Protein 1PVV (pdb70)

Organism: Pyrococcus furiosus (strain ATCC 43587 / DSM 3638 / JCM 8422 / Vc1) (NCBI:txid186497)

Radius of gyration: 19.1 Å; Cα contacts (8 Å, |Δi|>4): 674; chains: 1; bounding box: 48×44×54 Å

CATH classification: 3.40.50.1370 (+1 more: 3.40.50.1370)

B-factor: mean 36.36, std 23.67, range [3.67, 157.91]

Solvent-accessible surface area: 13131 Å² total; per-residue (Å²): 124,56,85,2,35,52,66,49,0,33,19,3,34,94,2,78,38,84,20,1,63,2,0,0,78,27,0,70,100,6,29,92,59,67,128,122,59,98,109,14,146,104,1,109,67,44,34,0,0,0,3,1,58,50,132,40,87,60,4,64,75,11,0,64,50,0,0,60,56,0,9,16,109,8,56,91,29,35,8,96,120,41,113,40,116,176,58,72,77,38,16,62,8,0,120,57,19,17,208,162,12,50,0,0,0,0,28,3,121,62,16,122,32,0,84,24,5,15,148,70,11,122,23,12,0,0,0,0,32,0,95,26,2,7,1,1,2,2,1,0,1,1,0,0,0,38,58,87,56,57,64,1,118,44,8,57,0,0,0,0,0,16,10,28,25,7,0,8,5,0,0,3,1,0,0,28,11,1,0,44,0,5,0,0,0,4,120,69,64,55,5,68,137,106,0,16,97,41,0,94,84,6,8,88,148,25,54,13,46,25,88,53,29,52,58,10,74,97,1,0,109,68,0,15,0,0,0,0,8,39,10,2,51,122,39,102,50,64,156,79,95,70,13,72,125,63,0,87,76,11,11,0,21,96,90,10,27,140,71,8,87,126,93,11,5,0,0,1,7,17,79,26,92,111,43,46,0,0,15,73,89,3,3,88,25,137,46,20,18,0,156,61,0,24,64,0,2,28,2,0,0,0,0,1,0,14,36,4,8,22,41,124,241

Secondary structure (DSSP, 8-state):
----TT--BS-GGGS-HHHHHHHHHHHHHHHHHHHHT----TTTT-EEEEEESS--SHHHHHHHHHHHHTTSEEEEEEGGGSTTTTT--HHHHHHHHTTT-SEEEEE-SSHHHHHHHHHH-SS-EEEEE-SS--HHHHHHHHHHHHHHHS--TT-EEEEES---HHHHHHHHHHHHTT-EEEEE--TT-PPPHHHHHHHHHHHHHHT-EEEEES-HHHHTTT-SEEEE-----SSTTSSSSHHHHHHGGG-B-HHHHHTS-TTPEEEE-S---BTTTB-HHHHTSTTB-HHHHHHHHHHHHHHHHHHHHHS--

Structure (mmCIF, N/CA/C/O backbone):
data_1PVV
#
_entry.id   1PVV
#
_cell.length_a   184.777
_cell.length_b   184.777
_cell.length_c   184.777
_cell.angle_alpha   90.00
_cell.angle_beta   90.00
_cell.angle_gamma   90.00
#
_symmetry.space_group_name_H-M   'F 2 3'
#
loop_
_entity.id
_entity.type
_entity.pdbx_description
1 polymer 'Ornithine carbamoyltransferase'
2 non-polymer 'SULFATE ION'
3 water water
#
loop_
_atom_site.group_PDB
_atom_site.id
_atom_site.type_symbol
_atom_site.label_atom_id
_atom_site.label_alt_id
_atom_site.label_comp_id
_atom_site.label_asym_id
_atom_site.label_entity_id
_atom_site.label_seq_id
_atom_site.pdbx_PDB_ins_code
_atom_site.Cartn_x
_atom_site.Cartn_y
_atom_site.Cartn_z
_atom_site.occupancy
_atom_site.B_iso_or_equiv
_atom_site.auth_seq_id
_atom_site.auth_comp_id
_atom_site.auth_asym_id
_atom_site.auth_atom_id
_atom_site.pdbx_PDB_model_num
ATOM 1 N N . VAL A 1 2 ? -15.933 27.151 11.461 1.00 20.52 1 VAL A N 1
ATOM 2 C CA . VAL A 1 2 ? -14.489 27.021 11.321 1.00 24.01 1 VAL A CA 1
ATOM 3 C C . VAL A 1 2 ? -14.078 27.754 10.049 1.00 18.48 1 VAL A C 1
ATOM 4 O O . VAL A 1 2 ? -14.819 27.837 9.073 1.00 19.51 1 VAL A O 1
ATOM 8 N N . VAL A 1 3 ? -12.874 28.312 10.093 1.00 18.19 2 VAL A N 1
ATOM 9 C CA . VAL A 1 3 ? -12.391 29.088 8.962 1.00 24.80 2 VAL A CA 1
ATOM 10 C C . VAL A 1 3 ? -10.938 28.736 8.712 1.00 22.94 2 VAL A C 1
ATOM 11 O O . VAL A 1 3 ? -10.326 28.157 9.601 1.00 21.87 2 VAL A O 1
ATOM 15 N N . SER A 1 4 ? -10.423 29.094 7.545 1.00 27.88 3 SER A N 1
ATOM 16 C CA . SER A 1 4 ? -9.017 28.798 7.259 1.00 27.61 3 SER A CA 1
ATOM 17 C C . SER A 1 4 ? -8.045 29.665 8.049 1.00 29.69 3 SER A C 1
ATOM 18 O O . SER A 1 4 ? -8.287 30.849 8.290 1.00 23.13 3 SER A O 1
ATOM 21 N N . LEU A 1 5 ? -6.924 29.058 8.444 1.00 17.67 4 LEU A N 1
ATOM 22 C CA . LEU A 1 5 ? -5.841 29.762 9.098 1.00 13.26 4 LEU A CA 1
ATOM 23 C C . LEU A 1 5 ? -4.576 29.555 8.280 1.00 18.74 4 LEU A C 1
ATOM 24 O O . LEU A 1 5 ? -3.481 29.850 8.732 1.00 19.26 4 LEU A O 1
ATOM 29 N N . ALA A 1 6 ? -4.771 29.038 7.067 1.00 20.19 5 ALA A N 1
ATOM 30 C CA . ALA A 1 6 ? -3.624 28.720 6.211 1.00 21.05 5 ALA A CA 1
ATOM 31 C C . ALA A 1 6 ? -2.679 29.902 6.067 1.00 27.51 5 ALA A C 1
ATOM 32 O O . ALA A 1 6 ? -3.078 31.027 5.754 1.00 22.29 5 ALA A O 1
ATOM 34 N N . GLY A 1 7 ? -1.389 29.700 6.339 1.00 19.56 6 GLY A N 1
ATOM 35 C CA . GLY A 1 7 ? -0.420 30.759 6.157 1.00 17.99 6 GLY A CA 1
ATOM 36 C C . GLY A 1 7 ? -0.337 31.774 7.284 1.00 26.51 6 GLY A C 1
ATOM 37 O O . GLY A 1 7 ? 0.555 32.638 7.202 1.00 21.88 6 GLY A O 1
ATOM 38 N N . ARG A 1 8 ? -1.179 31.695 8.310 1.00 19.10 7 ARG A N 1
ATOM 39 C CA . ARG A 1 8 ? -1.194 32.695 9.374 1.00 20.46 7 ARG A CA 1
ATOM 40 C C . ARG A 1 8 ? -0.055 32.582 10.380 1.00 21.65 7 ARG A C 1
ATOM 41 O O . ARG A 1 8 ? 0.421 31.524 10.782 1.00 19.58 7 ARG A O 1
ATOM 49 N N . ASP A 1 9 ? 0.397 33.760 10.834 1.00 24.11 8 ASP A N 1
ATOM 50 C CA . ASP A 1 9 ? 1.241 33.929 11.997 1.00 22.12 8 ASP A CA 1
ATOM 51 C C . ASP A 1 9 ? 0.394 33.840 13.263 1.00 15.90 8 ASP A C 1
ATOM 52 O O . ASP A 1 9 ? -0.792 34.166 13.232 1.00 24.99 8 ASP A O 1
ATOM 57 N N . LEU A 1 10 ? 1.020 33.420 14.362 1.00 16.00 9 LEU A N 1
ATOM 58 C CA . LEU A 1 10 ? 0.347 33.381 15.657 1.00 21.58 9 LEU A CA 1
ATOM 59 C C . LEU A 1 10 ? 1.278 34.057 16.674 1.00 25.13 9 LEU A C 1
ATOM 60 O O . LEU A 1 10 ? 2.103 33.374 17.281 1.00 22.41 9 LEU A O 1
ATOM 65 N N . LEU A 1 11 ? 1.112 35.364 16.795 1.00 26.82 10 LEU A N 1
ATOM 66 C CA . LEU A 1 11 ? 1.950 36.236 17.619 1.00 20.77 10 LEU A CA 1
ATOM 67 C C . LEU A 1 11 ? 1.238 36.619 18.907 1.00 20.51 10 LEU A C 1
ATOM 68 O O . LEU A 1 11 ? 1.776 36.592 20.013 1.00 24.04 10 LEU A O 1
ATOM 73 N N . CYS A 1 12 ? -0.032 36.959 18.684 1.00 22.44 11 CYS A N 1
ATOM 74 C CA . CYS A 1 12 ? -0.941 37.465 19.694 1.00 26.78 11 CYS A CA 1
ATOM 75 C C . CYS A 1 12 ? -2.368 37.150 19.257 1.00 25.09 11 CYS A C 1
ATOM 76 O O . CYS A 1 12 ? -2.659 37.287 18.071 1.00 30.52 11 CYS A O 1
ATOM 79 N N . LEU A 1 13 ? -3.216 36.741 20.178 1.00 20.50 12 LEU A N 1
ATOM 80 C CA . LEU A 1 13 ? -4.581 36.306 19.869 1.00 24.31 12 LEU A CA 1
ATOM 81 C C . LEU A 1 13 ? -5.506 37.485 19.611 1.00 35.18 12 LEU A C 1
ATOM 82 O O . LEU A 1 13 ? -6.674 37.385 19.195 1.00 31.52 12 LEU A O 1
ATOM 87 N N . GLN A 1 14 ? -5.020 38.716 19.844 1.00 28.36 13 GLN A N 1
ATOM 88 C CA . GLN A 1 14 ? -5.935 39.850 19.628 1.00 19.70 13 GLN A CA 1
ATOM 89 C C . GLN A 1 14 ? -6.293 39.979 18.163 1.00 25.84 13 GLN A C 1
ATOM 90 O O . GLN A 1 14 ? -7.345 40.499 17.789 1.00 24.99 13 GLN A O 1
ATOM 96 N N . ASP A 1 15 ? -5.421 39.497 17.268 1.00 26.36 14 ASP A N 1
ATOM 97 C CA . ASP A 1 15 ? -5.803 39.577 15.860 1.00 33.99 14 ASP A CA 1
ATOM 98 C C . ASP A 1 15 ? -6.498 38.302 15.370 1.00 31.89 14 ASP A C 1
ATOM 99 O O . ASP A 1 15 ? -6.527 38.086 14.155 1.00 26.65 14 ASP A O 1
ATOM 104 N N . TYR A 1 16 ? -7.053 37.509 16.269 1.00 23.16 15 TYR A N 1
ATOM 105 C CA . TYR A 1 16 ? -7.831 36.322 15.932 1.00 24.97 15 TYR A CA 1
ATOM 106 C C . TYR A 1 16 ? -9.300 36.538 16.259 1.00 26.82 15 TYR A C 1
ATOM 107 O O . TYR A 1 16 ? -9.610 37.142 17.300 1.00 25.02 15 TYR A O 1
ATOM 116 N N . THR A 1 17 ? -10.194 36.056 15.406 1.00 24.16 16 THR A N 1
ATOM 117 C CA . THR A 1 17 ? -11.612 36.101 15.740 1.00 27.86 16 THR A CA 1
ATOM 118 C C . THR A 1 17 ? -11.969 34.967 16.703 1.00 24.79 16 THR A C 1
ATOM 119 O O . THR A 1 17 ? -11.210 34.004 16.849 1.00 27.80 16 THR A O 1
ATOM 123 N N . ALA A 1 18 ? -13.122 35.050 17.361 1.00 16.74 17 ALA A N 1
ATOM 124 C CA . ALA A 1 18 ? -13.572 33.971 18.228 1.00 18.35 17 ALA A CA 1
ATOM 125 C C . ALA A 1 18 ? -13.710 32.693 17.385 1.00 25.26 17 ALA A C 1
ATOM 126 O O . ALA A 1 18 ? -13.425 31.597 17.851 1.00 22.33 17 ALA A O 1
ATOM 128 N N . GLU A 1 19 ? -14.173 32.835 16.151 1.00 25.77 18 GLU A N 1
ATOM 129 C CA . GLU A 1 19 ? -14.375 31.626 15.343 1.00 22.34 18 GLU A CA 1
ATOM 130 C C . GLU A 1 19 ? -13.026 31.014 14.966 1.00 24.55 18 GLU A C 1
ATOM 131 O O . GLU A 1 19 ? -12.936 29.781 14.885 1.00 21.45 18 GLU A O 1
ATOM 137 N N . GLU A 1 20 ? -12.015 31.850 14.740 1.00 21.34 19 GLU A N 1
ATOM 138 C CA . GLU A 1 20 ? -10.675 31.326 14.416 1.00 27.58 19 GLU A CA 1
ATOM 139 C C . GLU A 1 20 ? -10.091 30.568 15.600 1.00 30.59 19 GLU A C 1
ATOM 140 O O . GLU A 1 20 ? -9.413 29.534 15.512 1.00 19.83 19 GLU A O 1
ATOM 146 N N . ILE A 1 21 ? -10.351 31.060 16.816 1.00 19.04 20 ILE A N 1
ATOM 147 C CA . ILE A 1 21 ? -9.907 30.339 18.015 1.00 17.23 20 ILE A CA 1
ATOM 148 C C . ILE A 1 21 ? -10.696 29.051 18.161 1.00 19.56 20 ILE A C 1
ATOM 149 O O . ILE A 1 21 ? -10.115 28.011 18.493 1.00 18.75 20 ILE A O 1
ATOM 154 N N . TRP A 1 22 ? -12.011 29.069 17.917 1.00 17.18 21 TRP A N 1
ATOM 155 C CA . TRP A 1 22 ? -12.767 27.823 18.058 1.00 23.06 21 TRP A CA 1
ATOM 156 C C . TRP A 1 22 ? -12.290 26.796 17.027 1.00 22.14 21 TRP A C 1
ATOM 157 O O . TRP A 1 22 ? -12.319 25.580 17.223 1.00 20.07 21 TRP A O 1
ATOM 168 N N . THR A 1 23 ? -11.820 27.300 15.895 1.00 19.53 22 THR A N 1
ATOM 169 C CA . THR A 1 23 ? -11.316 26.386 14.847 1.00 19.99 22 THR A CA 1
ATOM 170 C C . THR A 1 23 ? -10.144 25.601 15.391 1.00 21.15 22 THR A C 1
ATOM 171 O O . THR A 1 23 ? -9.986 24.391 15.213 1.00 18.33 22 THR A O 1
ATOM 175 N N . ILE A 1 24 ? -9.267 26.323 16.098 1.00 16.45 23 ILE A N 1
ATOM 176 C CA . ILE A 1 24 ? -8.120 25.648 16.702 1.00 18.62 23 ILE A CA 1
ATOM 177 C C . ILE A 1 24 ? -8.615 24.680 17.756 1.00 18.20 23 ILE A C 1
ATOM 178 O O . ILE A 1 24 ? -8.177 23.523 17.807 1.00 18.27 23 ILE A O 1
ATOM 183 N N . LEU A 1 25 ? -9.539 25.100 18.623 1.00 15.12 24 LEU A N 1
ATOM 184 C CA . LEU A 1 25 ? -9.953 24.200 19.709 1.00 13.95 24 LEU A CA 1
ATOM 185 C C . LEU A 1 25 ? -10.694 22.973 19.187 1.00 14.03 24 LEU A C 1
ATOM 186 O O . LEU A 1 25 ? -10.510 21.850 19.682 1.00 18.74 24 LEU A O 1
ATOM 191 N N . GLU A 1 26 ? -11.564 23.175 18.186 1.00 13.66 25 GLU A N 1
ATOM 192 C CA . GLU A 1 26 ? -12.268 21.995 17.651 1.00 14.90 25 GLU A CA 1
ATOM 193 C C . GLU A 1 26 ? -11.304 21.009 17.007 1.00 17.36 25 GLU A C 1
ATOM 194 O O . GLU A 1 26 ? -11.405 19.794 17.157 1.00 15.67 25 GLU A O 1
ATOM 200 N N . THR A 1 27 ? -10.363 21.554 16.241 1.00 16.77 26 THR A N 1
ATOM 201 C CA . THR A 1 27 ? -9.360 20.686 15.597 1.00 17.12 26 THR A CA 1
ATOM 202 C C . THR A 1 27 ? -8.510 19.993 16.642 1.00 15.85 26 THR A C 1
ATOM 203 O O . THR A 1 27 ? -8.127 18.824 16.557 1.00 15.85 26 THR A O 1
ATOM 207 N N . ALA A 1 28 ? -8.173 20.736 17.710 1.00 15.83 27 ALA A N 1
ATOM 208 C CA . ALA A 1 28 ? -7.373 20.160 18.789 1.00 12.78 27 ALA A CA 1
ATOM 209 C C . ALA A 1 28 ? -8.097 19.023 19.496 1.00 16.88 27 ALA A C 1
ATOM 210 O O . ALA A 1 28 ? -7.543 17.974 19.847 1.00 14.75 27 ALA A O 1
ATOM 212 N N . LYS A 1 29 ? -9.391 19.161 19.750 1.00 17.72 28 LYS A N 1
ATOM 213 C CA . LYS A 1 29 ? -10.134 18.054 20.352 1.00 18.51 28 LYS A CA 1
ATOM 214 C C . LYS A 1 29 ? -10.181 16.824 19.456 1.00 15.75 28 LYS A C 1
ATOM 215 O O . LYS A 1 29 ? -10.106 15.683 19.920 1.00 19.19 28 LYS A O 1
ATOM 221 N N . MET A 1 30 ? -10.330 17.039 18.153 1.00 14.40 29 MET A N 1
ATOM 222 C CA . MET A 1 30 ? -10.350 15.901 17.222 1.00 13.43 29 MET A CA 1
ATOM 223 C C . MET A 1 30 ? -8.991 15.215 17.249 1.00 11.20 29 MET A C 1
ATOM 224 O O . MET A 1 30 ? -8.912 13.984 17.335 1.00 15.64 29 MET A O 1
ATOM 229 N N . PHE A 1 31 ? -7.904 15.984 17.157 1.00 10.89 30 PHE A N 1
ATOM 230 C CA . PHE A 1 31 ? -6.564 15.372 17.265 1.00 14.29 30 PHE A CA 1
ATOM 231 C C . PHE A 1 31 ? -6.357 14.633 18.576 1.00 17.77 30 PHE A C 1
ATOM 232 O O . PHE A 1 31 ? -5.767 13.553 18.694 1.00 16.05 30 PHE A O 1
ATOM 240 N N . LYS A 1 32 ? -6.838 15.211 19.680 1.00 12.96 31 LYS A N 1
ATOM 241 C CA . LYS A 1 32 ? -6.654 14.538 20.975 1.00 10.81 31 LYS A CA 1
ATOM 242 C C . LYS A 1 32 ? -7.386 13.217 21.068 1.00 14.95 31 LYS A C 1
ATOM 243 O O . LYS A 1 32 ? -6.842 12.226 21.580 1.00 16.38 31 LYS A O 1
ATOM 249 N N . ILE A 1 33 ? -8.640 13.187 20.576 1.00 16.44 32 ILE A N 1
ATOM 250 C CA . ILE A 1 33 ? -9.352 11.899 20.558 1.00 14.65 32 ILE A CA 1
ATOM 251 C C . ILE A 1 33 ? -8.626 10.891 19.668 1.00 17.86 32 ILE A C 1
ATOM 252 O O . ILE A 1 33 ? -8.434 9.723 19.993 1.00 15.38 32 ILE A O 1
ATOM 257 N N . TRP A 1 34 ? -8.173 11.320 18.497 1.00 17.13 33 TRP A N 1
ATOM 258 C CA . TRP A 1 34 ? -7.391 10.442 17.628 1.00 15.13 33 TRP A CA 1
ATOM 259 C C . TRP A 1 34 ? -6.173 9.882 18.352 1.00 16.59 33 TRP A C 1
ATOM 260 O O . TRP A 1 34 ? -5.901 8.684 18.252 1.00 15.52 33 TRP A O 1
ATOM 271 N N . GLN A 1 35 ? -5.474 10.765 19.066 1.00 12.49 34 GLN A N 1
ATOM 272 C CA . GLN A 1 35 ? -4.306 10.328 19.826 1.00 12.70 34 GLN A CA 1
ATOM 273 C C . GLN A 1 35 ? -4.706 9.310 20.884 1.00 17.27 34 GLN A C 1
ATOM 274 O O . GLN A 1 35 ? -4.020 8.308 21.065 1.00 15.01 34 GLN A O 1
ATOM 280 N N . LYS A 1 36 ? -5.830 9.511 21.578 1.00 15.10 35 LYS A N 1
ATOM 281 C CA . LYS A 1 36 ? -6.174 8.526 22.604 1.00 16.24 35 LYS A CA 1
ATOM 282 C C . LYS A 1 36 ? -6.594 7.186 21.995 1.00 27.08 35 LYS A C 1
ATOM 283 O O . LYS A 1 36 ? -6.483 6.155 22.662 1.00 22.27 35 LYS A O 1
ATOM 289 N N . ILE A 1 37 ? -7.119 7.171 20.771 1.00 15.33 36 ILE A N 1
ATOM 290 C CA . ILE A 1 37 ? -7.615 5.895 20.246 1.00 20.07 36 ILE A CA 1
ATOM 291 C C . ILE A 1 37 ? -6.590 5.217 19.326 1.00 19.04 36 ILE A C 1
ATOM 292 O O . ILE A 1 37 ? -6.802 4.112 18.825 1.00 15.11 36 ILE A O 1
ATOM 297 N N . GLY A 1 38 ? -5.489 5.899 19.086 1.00 14.92 37 GLY A N 1
ATOM 298 C CA . GLY A 1 38 ? -4.352 5.377 18.329 1.00 18.42 37 GLY A CA 1
ATOM 299 C C . GLY A 1 38 ? -4.483 5.565 16.846 1.00 15.99 37 GLY A C 1
ATOM 300 O O . GLY A 1 38 ? -3.944 4.832 16.009 1.00 21.89 37 GLY A O 1
ATOM 301 N N . LYS A 1 39 ? -5.254 6.573 16.445 1.00 11.28 38 LYS A N 1
ATOM 302 C CA . LYS A 1 39 ? -5.389 6.782 15.011 1.00 16.39 38 LYS A CA 1
ATOM 303 C C . LYS A 1 39 ? -4.251 7.688 14.534 1.00 25.00 38 LYS A C 1
ATOM 304 O O . LYS A 1 39 ? -4.122 8.841 14.947 1.00 20.21 38 LYS A O 1
ATOM 310 N N . PRO A 1 40 ? -3.392 7.216 13.642 1.00 21.69 39 PRO A N 1
ATOM 311 C CA . PRO A 1 40 ? -2.274 8.053 13.184 1.00 16.16 39 PRO A CA 1
ATOM 312 C C . PRO A 1 40 ? -2.785 9.233 12.379 1.00 12.87 39 PRO A C 1
ATOM 313 O O . PRO A 1 40 ? -3.871 9.213 11.804 1.00 15.01 39 PRO A O 1
ATOM 317 N N . HIS A 1 41 ? -1.964 10.290 12.301 1.00 13.76 40 HIS A N 1
ATOM 318 C CA . HIS A 1 41 ? -2.354 11.482 11.560 1.00 16.55 40 HIS A CA 1
ATOM 319 C C . HIS A 1 41 ? -1.107 12.239 11.114 1.00 18.77 40 HIS A C 1
ATOM 320 O O . HIS A 1 41 ? -0.926 13.383 11.531 1.00 13.79 40 HIS A O 1
ATOM 327 N N . ARG A 1 42 ? -0.288 11.582 10.288 1.00 13.68 41 ARG A N 1
ATOM 328 C CA . ARG A 1 42 ? 0.965 12.202 9.819 1.00 17.34 41 ARG A CA 1
ATOM 329 C C . ARG A 1 42 ? 0.648 13.165 8.687 1.00 18.60 41 ARG A C 1
ATOM 330 O O . ARG A 1 42 ? 0.947 12.946 7.510 1.00 18.64 41 ARG A O 1
ATOM 338 N N . LEU A 1 43 ? -0.023 14.262 9.020 1.00 13.01 42 LEU A N 1
ATOM 339 C CA . LEU A 1 43 ? -0.510 15.205 8.041 1.00 12.81 42 LEU A CA 1
ATOM 340 C C . LEU A 1 43 ? 0.543 16.174 7.514 1.00 17.60 42 LEU A C 1
ATOM 341 O O . LEU A 1 43 ? 0.263 16.877 6.537 1.00 15.74 42 LEU A O 1
ATOM 346 N N . LEU A 1 44 ? 1.717 16.256 8.124 1.00 15.36 43 LEU A N 1
ATOM 347 C CA . LEU A 1 44 ? 2.750 17.219 7.696 1.00 12.96 43 LEU A CA 1
ATOM 348 C C . LEU A 1 44 ? 4.015 16.470 7.330 1.00 16.03 43 LEU A C 1
ATOM 349 O O . LEU A 1 44 ? 5.148 16.876 7.623 1.00 14.76 43 LEU A O 1
ATOM 354 N N . GLU A 1 45 ? 3.839 15.320 6.682 1.00 14.79 44 GLU A N 1
ATOM 355 C CA . GLU A 1 45 ? 5.023 14.547 6.303 1.00 12.72 44 GLU A CA 1
ATOM 356 C C . GLU A 1 45 ? 5.983 15.340 5.435 1.00 13.55 44 GLU A C 1
ATOM 357 O O . GLU A 1 45 ? 5.556 15.971 4.458 1.00 17.13 44 GLU A O 1
ATOM 363 N N . GLY A 1 46 ? 7.275 15.333 5.770 1.00 14.14 45 GLY A N 1
ATOM 364 C CA . GLY A 1 46 ? 8.255 16.080 4.989 1.00 12.39 45 GLY A CA 1
ATOM 365 C C . GLY A 1 46 ? 8.303 17.541 5.361 1.00 21.85 45 GLY A C 1
ATOM 366 O O . GLY A 1 46 ? 9.090 18.324 4.822 1.00 20.00 45 GLY A O 1
ATOM 367 N N . LYS A 1 47 ? 7.447 18.009 6.284 1.00 14.67 46 LYS A N 1
ATOM 368 C CA . LYS A 1 47 ? 7.493 19.446 6.579 1.00 14.62 46 LYS A CA 1
ATOM 369 C C . LYS A 1 47 ? 8.405 19.717 7.763 1.00 15.90 46 LYS A C 1
ATOM 370 O O . LYS A 1 47 ? 8.589 18.811 8.593 1.00 12.48 46 LYS A O 1
ATOM 376 N N . THR A 1 48 ? 8.932 20.948 7.859 1.00 15.56 47 THR A N 1
ATOM 377 C CA . THR A 1 48 ? 9.839 21.197 8.991 1.00 18.21 47 THR A CA 1
ATOM 378 C C . THR A 1 48 ? 9.493 22.526 9.669 1.00 21.44 47 THR A C 1
ATOM 379 O O . THR A 1 48 ? 8.998 23.450 9.034 1.00 14.03 47 THR A O 1
ATOM 383 N N . LEU A 1 49 ? 9.774 22.585 10.963 1.00 17.32 48 LEU A N 1
ATOM 384 C CA . LEU A 1 49 ? 9.501 23.719 11.826 1.00 13.92 48 LEU A CA 1
ATOM 385 C C . LEU A 1 49 ? 10.794 24.216 12.452 1.00 15.31 48 LEU A C 1
ATOM 386 O O . LEU A 1 49 ? 11.429 23.478 13.223 1.00 16.61 48 LEU A O 1
ATOM 391 N N . ALA A 1 50 ? 11.222 25.454 12.138 1.00 19.76 49 ALA A N 1
ATOM 392 C CA . ALA A 1 50 ? 12.442 25.904 12.841 1.00 23.41 49 ALA A CA 1
ATOM 393 C C . ALA A 1 50 ? 12.083 26.430 14.231 1.00 17.60 49 ALA A C 1
ATOM 394 O O . ALA A 1 50 ? 11.310 27.394 14.295 1.00 20.67 49 ALA A O 1
ATOM 396 N N . MET A 1 51 ? 12.593 25.852 15.310 1.00 18.69 50 MET A N 1
ATOM 397 C CA . MET A 1 51 ? 12.291 26.363 16.641 1.00 20.08 50 MET A CA 1
ATOM 398 C C . MET A 1 51 ? 13.440 27.228 17.163 1.00 25.84 50 MET A C 1
ATOM 399 O O . MET A 1 51 ? 14.521 26.709 17.448 1.00 19.75 50 MET A O 1
ATOM 404 N N . ILE A 1 52 ? 13.200 28.529 17.299 1.00 23.09 51 ILE A N 1
ATOM 405 C CA . ILE A 1 52 ? 14.300 29.395 17.770 1.00 23.55 51 ILE A CA 1
ATOM 406 C C . ILE A 1 52 ? 14.136 29.712 19.248 1.00 20.05 51 ILE A C 1
ATOM 407 O O . ILE A 1 52 ? 13.136 30.312 19.649 1.00 24.28 51 ILE A O 1
ATOM 412 N N . PHE A 1 53 ? 15.100 29.301 20.083 1.00 23.37 52 PHE A N 1
ATOM 413 C CA . PHE A 1 53 ? 14.976 29.522 21.515 1.00 23.48 52 PHE A CA 1
ATOM 414 C C . PHE A 1 53 ? 16.075 30.435 22.083 1.00 28.15 52 PHE A C 1
ATOM 415 O O . PHE A 1 53 ? 17.251 30.203 21.778 1.00 24.20 52 PHE A O 1
ATOM 423 N N . GLN A 1 54 ? 15.636 31.383 22.893 1.00 30.88 53 GLN A N 1
ATOM 424 C CA . GLN A 1 54 ? 16.484 32.345 23.572 1.00 36.37 53 GLN A CA 1
ATOM 425 C C . GLN A 1 54 ? 16.593 32.042 25.065 1.00 41.41 53 GLN A C 1
ATOM 426 O O . GLN A 1 54 ? 17.468 32.599 25.731 1.00 47.12 53 GLN A O 1
ATOM 432 N N . LYS A 1 55 ? 15.706 31.183 25.546 1.00 25.63 54 LYS A N 1
ATOM 433 C CA 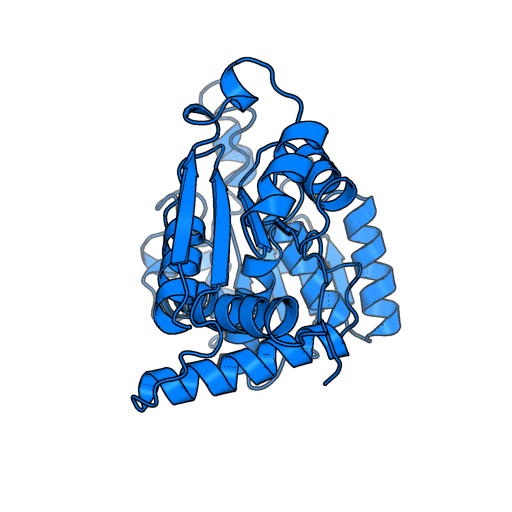. LYS A 1 55 ? 15.663 30.825 26.954 1.00 35.12 54 LYS A CA 1
ATOM 434 C C . LYS A 1 55 ? 15.471 29.324 27.145 1.00 39.89 54 LYS A C 1
ATOM 435 O O . LYS A 1 55 ? 14.934 28.680 26.243 1.00 33.67 54 LYS A O 1
ATOM 441 N N . PRO A 1 56 ? 15.877 28.778 28.280 1.00 36.90 55 PRO A N 1
ATOM 442 C CA . PRO A 1 56 ? 15.494 27.424 28.679 1.00 32.38 55 PRO A CA 1
ATOM 443 C C . PRO A 1 56 ? 13.997 27.197 28.522 1.00 34.85 55 PRO A C 1
ATOM 444 O O . PRO A 1 56 ? 13.177 28.091 28.755 1.00 33.23 55 PRO A O 1
ATOM 448 N N . SER A 1 57 ? 13.638 25.976 28.128 1.00 27.31 56 SER A N 1
ATOM 449 C CA . SER A 1 57 ? 12.216 25.669 27.961 1.00 20.23 56 SER A CA 1
ATOM 450 C C . SER A 1 57 ? 12.021 24.153 28.068 1.00 23.03 56 SER A C 1
ATOM 451 O O . SER A 1 57 ? 12.800 23.423 27.455 1.00 23.13 56 SER A O 1
ATOM 454 N N . THR A 1 58 ? 11.019 23.754 28.826 1.00 23.39 57 THR A N 1
ATOM 455 C CA . THR A 1 58 ? 10.523 22.392 28.909 1.00 25.74 57 THR A CA 1
ATOM 456 C C . THR A 1 58 ? 9.209 22.239 28.133 1.00 27.60 57 THR A C 1
ATOM 457 O O . THR A 1 58 ? 9.188 21.403 27.222 1.00 22.12 57 THR A O 1
ATOM 461 N N . ARG A 1 59 ? 8.171 22.992 28.478 1.00 21.05 58 ARG A N 1
ATOM 462 C CA . ARG A 1 59 ? 6.851 22.846 27.876 1.00 18.80 58 ARG A CA 1
ATOM 463 C C . ARG A 1 59 ? 6.821 23.290 26.418 1.00 24.04 58 ARG A C 1
ATOM 464 O O . ARG A 1 59 ? 6.371 22.564 25.508 1.00 23.08 58 ARG A O 1
ATOM 472 N N . THR A 1 60 ? 7.280 24.504 26.132 1.00 17.52 59 THR A N 1
ATOM 473 C CA . THR A 1 60 ? 7.238 24.986 24.734 1.00 22.35 59 THR A CA 1
ATOM 474 C C . THR A 1 60 ? 8.129 24.134 23.826 1.00 23.75 59 THR A C 1
ATOM 475 O O . THR A 1 60 ? 7.712 23.754 22.723 1.00 22.48 59 THR A O 1
ATOM 479 N N . ARG A 1 61 ? 9.325 23.822 24.296 1.00 17.18 60 ARG A N 1
ATOM 480 C CA . ARG A 1 61 ? 10.274 22.960 23.603 1.00 18.57 60 ARG A CA 1
ATOM 481 C C . ARG A 1 61 ? 9.657 21.614 23.259 1.00 22.13 60 ARG A C 1
ATOM 482 O O . ARG A 1 61 ? 9.517 21.214 22.087 1.00 25.83 60 ARG A O 1
ATOM 490 N N . VAL A 1 62 ? 9.257 20.861 24.299 1.00 17.46 61 VAL A N 1
ATOM 491 C CA . VAL A 1 62 ? 8.929 19.489 23.877 1.00 21.56 61 VAL A CA 1
ATOM 492 C C . VAL A 1 62 ? 7.511 19.381 23.337 1.00 26.41 61 VAL A C 1
ATOM 493 O O . VAL A 1 62 ? 7.336 18.492 22.479 1.00 19.07 61 VAL A O 1
ATOM 497 N N . SER A 1 63 ? 6.536 20.201 23.709 1.00 17.81 62 SER A N 1
ATOM 498 C CA . SER A 1 63 ? 5.209 20.152 23.079 1.00 19.31 62 SER A CA 1
ATOM 499 C C . SER A 1 63 ? 5.300 20.488 21.595 1.00 17.64 62 SER A C 1
ATOM 500 O O . SER A 1 63 ? 4.565 19.893 20.779 1.00 19.96 62 SER A O 1
ATOM 503 N N . PHE A 1 64 ? 6.162 21.418 21.164 1.00 14.14 63 PHE A N 1
ATOM 504 C CA . PHE A 1 64 ? 6.254 21.669 19.731 1.00 13.21 63 PHE A CA 1
ATOM 505 C C . PHE A 1 64 ? 7.026 20.543 19.045 1.00 17.44 63 PHE A C 1
ATOM 506 O O . PHE A 1 64 ? 6.728 20.138 17.930 1.00 17.67 63 PHE A O 1
ATOM 514 N N . GLU A 1 65 ? 8.057 20.046 19.716 1.00 15.70 64 GLU A N 1
ATOM 515 C CA . GLU A 1 65 ? 8.902 19.052 19.054 1.00 17.07 64 GLU A CA 1
ATOM 516 C C . GLU A 1 65 ? 8.107 17.755 18.908 1.00 17.09 64 GLU A C 1
ATOM 517 O O . GLU A 1 65 ? 8.148 17.106 17.846 1.00 16.98 64 GLU A O 1
ATOM 523 N N . VAL A 1 66 ? 7.357 17.374 19.935 1.00 13.63 65 VAL A N 1
ATOM 524 C CA . VAL A 1 66 ? 6.510 16.175 19.847 1.00 10.71 65 VAL A CA 1
ATOM 525 C C . VAL A 1 66 ? 5.401 16.388 18.837 1.00 16.12 65 VAL A C 1
ATOM 526 O O . VAL A 1 66 ? 5.097 15.497 18.040 1.00 18.80 65 VAL A O 1
ATOM 530 N N . ALA A 1 67 ? 4.768 17.560 18.810 1.00 12.74 66 ALA A N 1
ATOM 531 C CA . ALA A 1 67 ? 3.713 17.811 17.859 1.00 9.26 66 ALA A CA 1
ATOM 532 C C . ALA A 1 67 ? 4.197 17.589 16.422 1.00 13.24 66 ALA A C 1
ATOM 533 O O . ALA A 1 67 ? 3.463 16.969 15.663 1.00 14.18 66 ALA A O 1
ATOM 535 N N . MET A 1 68 ? 5.369 18.074 16.037 1.00 11.39 67 MET A N 1
ATOM 536 C CA . MET A 1 68 ? 5.848 17.835 14.674 1.00 12.90 67 MET A CA 1
ATOM 537 C C . MET A 1 68 ? 6.109 16.354 14.451 1.00 17.53 67 MET A C 1
ATOM 538 O O . MET A 1 68 ? 5.791 15.838 13.373 1.00 16.93 67 MET A O 1
ATOM 543 N N . ALA A 1 69 ? 6.645 15.636 15.428 1.00 17.37 68 ALA A N 1
ATOM 544 C CA . ALA A 1 69 ? 6.856 14.206 15.263 1.00 13.42 68 ALA A CA 1
ATOM 545 C C . ALA A 1 69 ? 5.548 13.456 14.987 1.00 16.22 68 ALA A C 1
ATOM 546 O O . ALA A 1 69 ? 5.474 12.616 14.073 1.00 16.20 68 ALA A O 1
ATOM 548 N N . HIS A 1 70 ? 4.512 13.727 15.781 1.00 10.69 69 HIS A N 1
ATOM 549 C CA . HIS A 1 70 ? 3.214 13.085 15.585 1.00 14.08 69 HIS A CA 1
ATOM 550 C C . HIS A 1 70 ? 2.652 13.393 14.198 1.00 16.24 69 HIS A C 1
ATOM 551 O O . HIS A 1 70 ? 2.012 12.554 13.548 1.00 14.79 69 HIS A O 1
ATOM 558 N N . LEU A 1 71 ? 2.866 14.626 13.747 1.00 14.16 70 LEU A N 1
ATOM 559 C CA . LEU A 1 71 ? 2.332 15.041 12.450 1.00 11.64 70 LEU A CA 1
ATOM 560 C C . LEU A 1 71 ? 3.206 14.563 11.307 1.00 13.63 70 LEU A C 1
ATOM 561 O O . LEU A 1 71 ? 2.940 14.857 10.135 1.00 13.05 70 LEU A O 1
ATOM 566 N N . GLY A 1 72 ? 4.258 13.776 11.598 1.00 13.72 71 GLY A N 1
ATOM 567 C CA . GLY A 1 72 ? 5.045 13.264 10.466 1.00 13.23 71 GLY A CA 1
ATOM 568 C C . GLY A 1 72 ? 6.127 14.205 9.992 1.00 17.42 71 GLY A C 1
ATOM 569 O O . GLY A 1 72 ? 6.856 13.898 9.047 1.00 16.04 71 GLY A O 1
ATOM 570 N N . GLY A 1 73 ? 6.326 15.379 10.583 1.00 11.26 72 GLY A N 1
ATOM 571 C CA . GLY A 1 73 ? 7.403 16.250 10.042 1.00 10.21 72 GLY A CA 1
ATOM 572 C C . GLY A 1 73 ? 8.543 16.312 11.039 1.00 15.35 72 GLY A C 1
ATOM 573 O O . GLY A 1 73 ? 8.756 15.351 11.792 1.00 14.45 72 GLY A O 1
ATOM 574 N N . HIS A 1 74 ? 9.305 17.406 11.070 1.00 15.47 73 HIS A N 1
ATOM 575 C CA . HIS A 1 74 ? 10.516 17.468 11.884 1.00 14.80 73 HIS A CA 1
ATOM 576 C C . HIS A 1 74 ? 10.686 18.891 12.439 1.00 19.12 73 HIS A C 1
ATOM 577 O O . HIS A 1 74 ? 10.676 19.864 11.690 1.00 16.95 73 HIS A O 1
ATOM 584 N N . ALA A 1 75 ? 10.831 19.021 13.754 1.00 12.90 74 ALA A N 1
ATOM 585 C CA . ALA A 1 75 ? 11.193 20.305 14.372 1.00 13.91 74 ALA A CA 1
ATOM 586 C C . ALA A 1 75 ? 12.702 20.379 14.567 1.00 18.82 74 ALA A C 1
ATOM 587 O O . ALA A 1 75 ? 13.304 19.393 14.992 1.00 21.66 74 ALA A O 1
ATOM 589 N N . LEU A 1 76 ? 13.321 21.505 14.257 1.00 18.42 75 LEU A N 1
ATOM 590 C CA . LEU A 1 76 ? 14.719 21.759 14.492 1.00 16.54 75 LEU A CA 1
ATOM 591 C C . LEU A 1 76 ? 14.846 22.586 15.780 1.00 19.77 75 LEU A C 1
ATOM 592 O O . LEU A 1 76 ? 14.185 23.631 15.877 1.00 15.55 75 LEU A O 1
ATOM 597 N N . TYR A 1 77 ? 15.668 22.098 16.693 1.00 20.26 76 TYR A N 1
ATOM 598 C CA . TYR A 1 77 ? 15.859 22.862 17.931 1.00 19.54 76 TYR A CA 1
ATOM 599 C C . TYR A 1 77 ? 17.080 23.762 17.716 1.00 21.90 76 TYR A C 1
ATOM 600 O O . TYR A 1 77 ? 18.210 23.306 17.629 1.00 25.16 76 TYR A O 1
ATOM 609 N N . LEU A 1 78 ? 16.816 25.041 17.580 1.00 19.96 77 LEU A N 1
ATOM 610 C CA . LEU A 1 78 ? 17.785 26.062 17.222 1.00 20.87 77 LEU A CA 1
ATOM 611 C C . LEU A 1 78 ? 17.933 26.992 18.421 1.00 26.74 77 LEU A C 1
ATOM 612 O O . LEU A 1 78 ? 17.186 27.959 18.582 1.00 31.37 77 LEU A O 1
ATOM 617 N N . ASN A 1 79 ? 18.889 26.663 19.285 1.00 26.68 78 ASN A N 1
ATOM 618 C CA . ASN A 1 79 ? 19.192 27.640 20.334 1.00 27.99 78 ASN A CA 1
ATOM 619 C C . ASN A 1 79 ? 19.788 28.877 19.670 1.00 22.97 78 ASN A C 1
ATOM 620 O O . ASN A 1 79 ? 20.740 28.778 18.887 1.00 25.21 78 ASN A O 1
ATOM 625 N N . ALA A 1 80 ? 19.243 30.066 19.917 1.00 34.27 79 ALA A N 1
ATOM 626 C CA . ALA A 1 80 ? 19.728 31.269 19.236 1.00 35.71 79 ALA A CA 1
ATOM 627 C C . ALA A 1 80 ? 21.233 31.477 19.407 1.00 28.01 79 ALA A C 1
ATOM 628 O O . ALA A 1 80 ? 21.819 32.154 18.566 1.00 38.02 79 ALA A O 1
ATOM 630 N N . GLN A 1 81 ? 21.835 30.918 20.443 1.00 34.97 80 GLN A N 1
ATOM 631 C CA . GLN A 1 81 ? 23.263 30.911 20.707 1.00 30.83 80 GLN A CA 1
ATOM 632 C C . GLN A 1 81 ? 24.005 30.014 19.719 1.00 37.05 80 GLN A C 1
ATOM 633 O O . GLN A 1 81 ? 25.204 30.147 19.484 1.00 28.41 80 GLN A O 1
ATOM 639 N N . ASP A 1 82 ? 23.302 29.067 19.102 1.00 35.63 81 ASP A N 1
ATOM 640 C CA . ASP A 1 82 ? 23.910 28.152 18.153 1.00 28.63 81 ASP A CA 1
ATOM 641 C C . ASP A 1 82 ? 23.765 28.612 16.705 1.00 25.85 81 ASP A C 1
ATOM 642 O O . ASP A 1 82 ? 24.359 27.965 15.840 1.00 34.64 81 ASP A O 1
ATOM 647 N N . LEU A 1 83 ? 23.016 29.680 16.483 1.00 22.42 82 LEU A N 1
ATOM 648 C CA . LEU A 1 83 ? 22.818 30.295 15.187 1.00 33.94 82 LEU A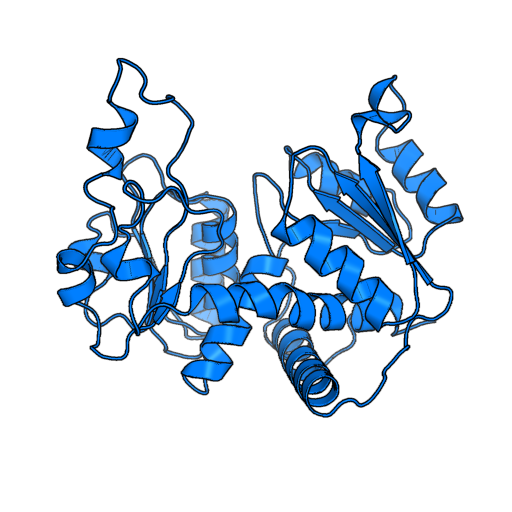 CA 1
ATOM 649 C C . LEU A 1 83 ? 23.759 31.484 14.960 1.00 41.28 82 LEU A C 1
ATOM 650 O O . LEU A 1 83 ? 24.402 31.977 15.891 1.00 36.55 82 LEU A O 1
ATOM 655 N N . GLN A 1 84 ? 23.821 31.959 13.719 1.00 27.78 83 GLN A N 1
ATOM 656 C CA . GLN A 1 84 ? 24.660 33.124 13.414 1.00 35.39 83 GLN A CA 1
ATOM 657 C C . GLN A 1 84 ? 24.004 34.419 13.884 1.00 41.47 83 GLN A C 1
ATOM 658 O O . GLN A 1 84 ? 24.572 35.508 13.760 1.00 43.41 83 GLN A O 1
ATOM 664 N N . LEU A 1 85 ? 22.797 34.332 14.438 1.00 48.81 84 LEU A N 1
ATOM 665 C CA . LEU A 1 85 ? 22.240 35.455 15.177 1.00 48.00 84 LEU A CA 1
ATOM 666 C C . LEU A 1 85 ? 23.261 35.880 16.238 1.00 53.97 84 LEU A C 1
ATOM 667 O O . LEU A 1 85 ? 23.510 37.059 16.459 1.00 53.91 84 LEU A O 1
ATOM 672 N N . ARG A 1 86 ? 23.836 34.860 16.883 1.00 51.17 85 ARG A N 1
ATOM 673 C CA . ARG A 1 86 ? 24.756 35.110 17.984 1.00 59.91 85 ARG A CA 1
ATOM 674 C C . ARG A 1 86 ? 25.910 36.020 17.560 1.00 56.11 85 ARG A C 1
ATOM 675 O O . ARG A 1 86 ? 26.341 36.872 18.340 1.00 49.26 85 ARG A O 1
ATOM 683 N N . ARG A 1 87 ? 26.364 35.797 16.333 1.00 41.96 86 ARG A N 1
ATOM 684 C CA . ARG A 1 87 ? 27.506 36.501 15.776 1.00 45.69 86 ARG A CA 1
ATOM 685 C C . ARG A 1 87 ? 27.085 37.703 14.945 1.00 45.33 86 ARG A C 1
ATOM 686 O O . ARG A 1 87 ? 27.846 38.213 14.123 1.00 49.68 86 ARG A O 1
ATOM 694 N N . GLY A 1 88 ? 25.875 38.239 15.099 1.00 48.43 87 GLY A N 1
ATOM 695 C CA . GLY A 1 88 ? 25.551 39.465 14.399 1.00 44.92 87 GLY A CA 1
ATOM 696 C C . GLY A 1 88 ? 24.600 39.420 13.238 1.00 50.50 87 GLY A C 1
ATOM 697 O O . GLY A 1 88 ? 24.085 40.483 12.845 1.00 49.00 87 GLY A O 1
ATOM 698 N N . GLU A 1 89 ? 24.317 38.273 12.619 1.00 37.91 88 GLU A N 1
ATOM 699 C CA . GLU A 1 89 ? 23.383 38.267 11.498 1.00 35.54 88 GLU A CA 1
ATOM 700 C C . GLU A 1 89 ? 22.033 38.852 11.901 1.00 22.36 88 GLU A C 1
ATOM 701 O O . GLU A 1 89 ? 21.576 38.519 12.995 1.00 38.84 88 GLU A O 1
ATOM 707 N N . THR A 1 90 ? 21.439 39.690 11.064 1.00 25.82 89 THR A N 1
ATOM 708 C CA . THR A 1 90 ? 20.187 40.335 11.447 1.00 34.05 89 THR A CA 1
ATOM 709 C C . THR A 1 90 ? 19.029 39.339 11.492 1.00 46.19 89 THR A C 1
ATOM 710 O O . THR A 1 90 ? 19.049 38.296 10.830 1.00 30.43 89 THR A O 1
ATOM 714 N N . ILE A 1 91 ? 18.042 39.717 12.304 1.00 41.07 90 ILE A N 1
ATOM 715 C CA . ILE A 1 91 ? 16.804 38.944 12.391 1.00 39.42 90 ILE A CA 1
ATOM 716 C C . ILE A 1 91 ? 16.191 38.843 10.996 1.00 33.25 90 ILE A C 1
ATOM 717 O O . ILE A 1 91 ? 15.888 37.741 10.542 1.00 30.26 90 ILE A O 1
ATOM 722 N N . ALA A 1 92 ? 16.024 39.977 10.325 1.00 25.08 91 ALA A N 1
ATOM 723 C CA . ALA A 1 92 ? 15.454 40.001 8.992 1.00 26.56 91 ALA A CA 1
ATOM 724 C C . ALA A 1 92 ? 16.119 38.983 8.057 1.00 32.79 91 ALA A C 1
ATOM 725 O O . ALA A 1 92 ? 15.404 38.219 7.409 1.00 28.65 91 ALA A O 1
ATOM 727 N N . ASP A 1 93 ? 17.448 39.001 8.011 1.00 31.13 92 ASP A N 1
ATOM 728 C CA . ASP A 1 93 ? 18.224 38.078 7.194 1.00 32.47 92 ASP A CA 1
ATOM 729 C C . ASP A 1 93 ? 18.077 36.641 7.688 1.00 27.19 92 ASP A C 1
ATOM 730 O O . ASP A 1 93 ? 18.065 35.707 6.872 1.00 23.68 92 ASP A O 1
ATOM 735 N N . THR A 1 94 ? 17.965 36.369 8.989 1.00 19.94 93 THR A N 1
ATOM 736 C CA . THR A 1 94 ? 17.813 34.934 9.298 1.00 36.48 93 THR A CA 1
ATOM 737 C C . THR A 1 94 ? 16.385 34.482 8.990 1.00 30.46 93 THR A C 1
ATOM 738 O O . THR A 1 94 ? 16.168 33.335 8.598 1.00 26.06 93 THR A O 1
ATOM 742 N N . ALA A 1 95 ? 15.390 35.342 9.135 1.00 22.65 94 ALA A N 1
ATOM 743 C CA . ALA A 1 95 ? 14.029 34.966 8.767 1.00 27.86 94 ALA A CA 1
ATOM 744 C C . ALA A 1 95 ? 13.953 34.655 7.284 1.00 27.17 94 ALA A C 1
ATOM 745 O O . ALA A 1 95 ? 13.309 33.725 6.797 1.00 22.44 94 ALA A O 1
ATOM 747 N N . ARG A 1 96 ? 14.644 35.495 6.506 1.00 17.76 95 ARG A N 1
ATOM 748 C CA . ARG A 1 96 ? 14.709 35.322 5.068 1.00 16.76 95 ARG A CA 1
ATOM 749 C C . ARG A 1 96 ? 15.398 34.023 4.676 1.00 20.74 95 ARG A C 1
ATOM 750 O O . ARG A 1 96 ? 14.947 33.271 3.803 1.00 23.07 95 ARG A O 1
ATOM 758 N N . VAL A 1 97 ? 16.546 33.717 5.288 1.00 20.35 96 VAL A N 1
ATOM 759 C CA . VAL A 1 97 ? 17.220 32.500 4.838 1.00 20.46 96 VAL A CA 1
ATOM 760 C C . VAL A 1 97 ? 16.400 31.296 5.331 1.00 21.05 96 VAL A C 1
ATOM 761 O O . VAL A 1 97 ? 16.176 30.353 4.577 1.00 19.92 96 VAL A O 1
ATOM 765 N N . LEU A 1 98 ? 15.927 31.341 6.569 1.00 16.65 97 LEU A N 1
ATOM 766 C CA . LEU A 1 98 ? 15.129 30.215 7.073 1.00 24.95 97 LEU A CA 1
ATOM 767 C C . LEU A 1 98 ? 13.927 29.915 6.183 1.00 27.89 97 LEU A C 1
ATOM 768 O O . LEU A 1 98 ? 13.564 28.750 5.935 1.00 24.73 97 LEU A O 1
ATOM 773 N N . SER A 1 99 ? 13.287 30.958 5.674 1.00 20.29 98 SER A N 1
ATOM 774 C CA . SER A 1 99 ? 12.147 30.844 4.766 1.00 17.55 98 SER A CA 1
ATOM 775 C C . SER A 1 99 ? 12.453 30.025 3.522 1.00 22.80 98 SER A C 1
ATOM 776 O O . SER A 1 99 ? 11.561 29.505 2.830 1.00 21.79 98 SER A O 1
ATOM 779 N N . ARG A 1 100 ? 13.734 29.878 3.173 1.00 18.05 99 ARG A N 1
ATOM 780 C CA . ARG A 1 100 ? 14.061 29.088 1.982 1.00 22.99 99 ARG A CA 1
ATOM 781 C C . ARG A 1 100 ? 14.276 27.621 2.359 1.00 26.84 99 ARG A C 1
ATOM 782 O O . ARG A 1 100 ? 14.453 26.763 1.492 1.00 17.05 99 ARG A O 1
ATOM 790 N N . TYR A 1 101 ? 14.259 27.323 3.663 1.00 21.37 100 TYR A N 1
ATOM 791 C CA . TYR A 1 101 ? 14.492 25.954 4.099 1.00 19.48 100 TYR A CA 1
ATOM 792 C C . TYR A 1 101 ? 13.319 25.291 4.818 1.00 22.35 100 TYR A C 1
ATOM 793 O O . TYR A 1 101 ? 13.050 24.110 4.572 1.00 21.29 100 TYR A O 1
ATOM 802 N N . VAL A 1 102 ? 12.657 26.000 5.721 1.00 16.61 101 VAL A N 1
ATOM 803 C CA . VAL A 1 102 ? 11.610 25.392 6.549 1.00 19.29 101 VAL A CA 1
ATOM 804 C C . VAL A 1 102 ? 10.225 25.863 6.147 1.00 15.86 101 VAL A C 1
ATOM 805 O O . VAL A 1 102 ? 10.014 26.733 5.297 1.00 17.60 101 VAL A O 1
ATOM 809 N N . ASP A 1 103 ? 9.199 25.266 6.767 1.00 16.62 102 ASP A N 1
ATOM 810 C CA . ASP A 1 103 ? 7.822 25.577 6.403 1.00 14.65 102 ASP A CA 1
ATOM 811 C C . ASP A 1 103 ? 7.109 26.393 7.463 1.00 15.83 102 ASP A C 1
ATOM 812 O O . ASP A 1 103 ? 6.007 26.874 7.243 1.00 14.99 102 ASP A O 1
ATOM 817 N N . ALA A 1 104 ? 7.727 26.541 8.631 1.00 15.09 103 ALA A N 1
ATOM 818 C CA . ALA A 1 104 ? 7.144 27.447 9.625 1.00 15.70 103 ALA A CA 1
ATOM 819 C C . ALA A 1 104 ? 8.271 27.752 10.611 1.00 17.26 103 ALA A C 1
ATOM 820 O O . ALA A 1 104 ? 9.271 27.041 10.611 1.00 17.54 103 ALA A O 1
ATOM 822 N N . ILE A 1 105 ? 8.114 28.763 11.437 1.00 16.68 104 ILE A N 1
ATOM 823 C CA . ILE A 1 105 ? 9.138 29.093 12.430 1.00 14.32 104 ILE A CA 1
ATOM 824 C C . ILE A 1 105 ? 8.430 29.288 13.756 1.00 16.91 104 ILE A C 1
ATOM 825 O O . ILE A 1 105 ? 7.407 29.977 13.727 1.00 18.97 104 ILE A O 1
ATOM 830 N N . MET A 1 106 ? 8.927 28.720 14.831 1.00 16.30 105 MET A N 1
ATOM 831 C CA . MET A 1 106 ? 8.337 29.039 16.141 1.00 21.32 105 MET A CA 1
ATOM 832 C C . MET A 1 106 ? 9.463 29.732 16.901 1.00 24.79 105 MET A C 1
ATOM 833 O O . MET A 1 106 ? 10.579 29.208 16.848 1.00 23.32 105 MET A O 1
ATOM 838 N N . ALA A 1 107 ? 9.162 30.869 17.529 1.00 22.53 106 ALA A N 1
ATOM 839 C CA . ALA A 1 107 ? 10.217 31.535 18.305 1.00 22.35 106 ALA A CA 1
ATOM 840 C C . ALA A 1 107 ? 9.807 31.696 19.765 1.00 18.28 106 ALA A C 1
ATOM 841 O O . ALA A 1 107 ? 8.660 32.028 20.048 1.00 22.61 106 ALA A O 1
ATOM 843 N N . ARG A 1 108 ? 10.759 31.436 20.639 1.00 21.68 107 ARG A N 1
ATOM 844 C CA . ARG A 1 108 ? 10.769 31.567 22.084 1.00 19.96 107 ARG A CA 1
ATOM 845 C C . ARG A 1 108 ? 11.953 32.529 22.373 1.00 28.35 107 ARG A C 1
ATOM 846 O O . ARG A 1 108 ? 13.119 32.156 22.358 1.00 32.14 107 ARG A O 1
ATOM 854 N N . VAL A 1 109 ? 11.530 33.750 22.607 1.00 30.97 108 VAL A N 1
ATOM 855 C CA . VAL A 1 109 ? 12.224 35.014 22.599 1.00 38.84 108 VAL A CA 1
ATOM 856 C C . VAL A 1 109 ? 11.931 35.859 23.832 1.00 42.77 108 VAL A C 1
ATOM 857 O O . VAL A 1 109 ? 10.923 35.651 24.520 1.00 37.44 108 VAL A O 1
ATOM 861 N N . TYR A 1 110 ? 12.811 36.808 24.110 1.00 41.63 109 TYR A N 1
ATOM 862 C CA . TYR A 1 110 ? 12.626 37.825 25.138 1.00 43.33 109 TYR A CA 1
ATOM 863 C C . TYR A 1 110 ? 11.680 38.904 24.615 1.00 40.41 109 TYR A C 1
ATOM 864 O O . TYR A 1 110 ? 10.512 39.028 24.976 1.00 37.62 109 TYR A O 1
ATOM 873 N N . ASP A 1 111 ? 12.237 39.700 23.701 1.00 32.95 110 ASP A N 1
ATOM 874 C CA . ASP A 1 111 ? 11.511 40.847 23.174 1.00 28.98 110 ASP A CA 1
ATOM 875 C C . ASP A 1 111 ? 10.523 40.480 22.076 1.00 35.84 110 ASP A C 1
ATOM 876 O O . ASP A 1 111 ? 10.887 39.937 21.029 1.00 44.89 110 ASP A O 1
ATOM 881 N N . HIS A 1 112 ? 9.263 40.805 22.356 1.00 37.36 111 HIS A N 1
ATOM 882 C CA . HIS A 1 112 ? 8.198 40.514 21.398 1.00 41.62 111 HIS A CA 1
ATOM 883 C C . HIS A 1 112 ? 8.553 41.110 20.042 1.00 38.30 111 HIS A C 1
ATOM 884 O O . HIS A 1 112 ? 8.219 40.496 19.026 1.00 34.24 111 HIS A O 1
ATOM 891 N N . LYS A 1 113 ? 9.241 42.256 20.008 1.00 29.36 112 LYS A N 1
ATOM 892 C CA . LYS A 1 113 ? 9.589 42.863 18.728 1.00 29.59 112 LYS A CA 1
ATOM 893 C C . LYS A 1 113 ? 10.454 41.935 17.878 1.00 27.29 112 LYS A C 1
ATOM 894 O O . LYS A 1 113 ? 10.507 41.991 16.654 1.00 27.91 112 LYS A O 1
ATOM 900 N N . ASP A 1 114 ? 11.161 41.056 18.574 1.00 27.74 113 ASP A N 1
ATOM 901 C CA . ASP A 1 114 ? 12.008 40.085 17.904 1.00 32.44 113 ASP A CA 1
ATOM 902 C C . ASP A 1 114 ? 11.146 39.097 17.135 1.00 33.59 113 ASP A C 1
ATOM 903 O O . ASP A 1 114 ? 11.416 38.740 15.988 1.00 36.43 113 ASP A O 1
ATOM 908 N N . VAL A 1 115 ? 10.055 38.626 17.756 1.00 28.71 114 VAL A N 1
ATOM 909 C CA . VAL A 1 115 ? 9.257 37.694 16.930 1.00 34.62 114 VAL A CA 1
ATOM 910 C C . VAL A 1 115 ? 8.312 38.426 15.999 1.00 36.47 114 VAL A C 1
ATOM 911 O O . VAL A 1 115 ? 7.819 37.876 15.008 1.00 27.23 114 VAL A O 1
ATOM 915 N N . GLU A 1 116 ? 8.026 39.708 16.263 1.00 31.50 115 GLU A N 1
ATOM 916 C CA . GLU A 1 116 ? 7.250 40.446 15.270 1.00 25.62 115 GLU A CA 1
ATOM 917 C C . GLU A 1 116 ? 8.093 40.653 14.017 1.00 24.01 115 GLU A C 1
ATOM 918 O O . GLU A 1 116 ? 7.582 40.605 12.899 1.00 34.10 115 GLU A O 1
ATOM 924 N N . ASP A 1 117 ? 9.395 40.896 14.191 1.00 24.27 116 ASP A N 1
ATOM 925 C CA . ASP A 1 117 ? 10.289 41.070 13.047 1.00 28.68 116 ASP A CA 1
ATOM 926 C C . ASP A 1 117 ? 10.460 39.764 12.265 1.00 20.44 116 ASP A C 1
ATOM 927 O O . ASP A 1 117 ? 10.513 39.756 11.040 1.00 27.03 116 ASP A O 1
ATOM 932 N N . LEU A 1 118 ? 10.558 38.677 13.037 1.00 26.18 117 LEU A N 1
ATOM 933 C CA . LEU A 1 118 ? 10.597 37.346 12.409 1.00 25.92 117 LEU A CA 1
ATOM 934 C C . LEU A 1 118 ? 9.382 37.239 11.494 1.00 26.28 117 LEU A C 1
ATOM 935 O O . LEU A 1 118 ? 9.484 36.915 10.312 1.00 26.61 117 LEU A O 1
ATOM 940 N N . ALA A 1 119 ? 8.183 37.554 11.993 1.00 22.47 118 ALA A N 1
ATOM 941 C CA . ALA A 1 119 ? 6.993 37.372 11.158 1.00 19.28 118 ALA A CA 1
ATOM 942 C C . ALA A 1 119 ? 7.008 38.280 9.935 1.00 32.99 118 ALA A C 1
ATOM 943 O O . ALA A 1 119 ? 6.569 37.892 8.850 1.00 25.65 118 ALA A O 1
ATOM 945 N N . LYS A 1 120 ? 7.506 39.486 10.172 1.00 30.58 119 LYS A N 1
ATOM 946 C CA . LYS A 1 120 ? 7.560 40.516 9.145 1.00 32.22 119 LYS A CA 1
ATOM 947 C C . LYS A 1 120 ? 8.422 40.071 7.976 1.00 22.76 119 LYS A C 1
ATOM 948 O O . LYS A 1 120 ? 8.035 40.161 6.807 1.00 24.70 119 LYS A O 1
ATOM 954 N N . TYR A 1 121 ? 9.623 39.583 8.275 1.00 23.65 120 TYR A N 1
ATOM 955 C CA . TYR A 1 121 ? 10.532 39.211 7.197 1.00 23.31 120 TYR A CA 1
ATOM 956 C C . TYR A 1 121 ? 10.398 37.776 6.711 1.00 27.62 120 TYR A C 1
ATOM 957 O O . TYR A 1 121 ? 10.888 37.446 5.627 1.00 28.42 120 TYR A O 1
ATOM 966 N N . ALA A 1 122 ? 9.766 36.872 7.453 1.00 25.29 121 ALA A N 1
ATOM 967 C CA . ALA A 1 122 ? 9.723 35.481 6.961 1.00 26.17 121 ALA A CA 1
ATOM 968 C C . ALA A 1 122 ? 8.558 35.322 6.005 1.00 27.65 121 ALA A C 1
ATOM 969 O O . ALA A 1 122 ? 7.526 35.973 6.206 1.00 34.19 121 ALA A O 1
ATOM 971 N N . THR A 1 123 ? 8.670 34.484 4.983 1.00 23.54 122 THR A N 1
ATOM 972 C CA . THR A 1 123 ? 7.553 34.218 4.098 1.00 20.99 122 THR A CA 1
ATOM 973 C C . THR A 1 123 ? 6.824 32.928 4.494 1.00 25.81 122 THR A C 1
ATOM 974 O O . THR A 1 123 ? 5.992 32.407 3.754 1.00 23.56 122 THR A O 1
ATOM 978 N N . VAL A 1 124 ? 7.142 32.403 5.666 1.00 22.14 123 VAL A N 1
ATOM 979 C CA . VAL A 1 124 ? 6.393 31.260 6.209 1.00 22.01 123 VAL A CA 1
ATOM 980 C C . VAL A 1 124 ? 5.761 31.681 7.526 1.00 24.72 123 VAL A C 1
ATOM 981 O O . VAL A 1 124 ? 6.158 32.717 8.092 1.00 24.00 123 VAL A O 1
ATOM 985 N N . PRO A 1 125 ? 4.797 30.916 8.022 1.00 19.17 124 PRO A N 1
ATOM 986 C CA . PRO A 1 125 ? 4.171 31.318 9.289 1.00 21.33 124 PRO A CA 1
ATOM 987 C C . PRO A 1 125 ? 5.175 31.340 10.433 1.00 22.06 124 PRO A C 1
ATOM 988 O O . PRO A 1 125 ? 6.068 30.507 10.520 1.00 19.36 124 PRO A O 1
ATOM 992 N N . VAL A 1 126 ? 4.998 32.323 11.315 1.00 16.78 125 VAL A N 1
ATOM 993 C CA . VAL A 1 126 ? 5.793 32.429 12.522 1.00 15.60 125 VAL A CA 1
ATOM 994 C C . VAL A 1 126 ? 4.869 32.365 13.729 1.00 17.53 125 VAL A C 1
ATOM 995 O O . VAL A 1 126 ? 3.870 33.083 13.804 1.00 20.18 125 VAL A O 1
ATOM 999 N N . ILE A 1 127 ? 5.214 31.508 14.667 1.00 16.57 126 ILE A N 1
ATOM 1000 C CA . ILE A 1 127 ? 4.464 31.261 15.889 1.00 18.86 126 ILE A CA 1
ATOM 1001 C C . ILE A 1 127 ? 5.310 31.709 17.079 1.00 18.09 126 ILE A C 1
ATOM 1002 O O . ILE A 1 127 ? 6.460 31.308 17.216 1.00 21.35 126 ILE A O 1
ATOM 1007 N N . ASN A 1 128 ? 4.709 32.566 17.896 1.00 22.76 127 ASN A N 1
ATOM 1008 C CA . ASN A 1 128 ? 5.288 33.013 19.160 1.00 16.92 127 ASN A CA 1
ATOM 1009 C C . ASN A 1 128 ? 5.123 31.934 20.213 1.00 15.34 127 ASN A C 1
ATOM 1010 O O . ASN A 1 128 ? 4.006 31.706 20.674 1.00 20.69 127 ASN A O 1
ATOM 1015 N N . GLY A 1 129 ? 6.187 31.226 20.586 1.00 20.26 128 GLY A N 1
ATOM 1016 C CA . GLY A 1 129 ? 6.052 30.153 21.563 1.00 19.49 128 GLY A CA 1
ATOM 1017 C C . GLY A 1 129 ? 6.135 30.661 22.996 1.00 29.87 128 GLY A C 1
ATOM 1018 O O . GLY A 1 129 ? 5.927 29.891 23.938 1.00 24.32 128 GLY A O 1
ATOM 1019 N N . LEU A 1 130 ? 6.425 31.948 23.105 1.00 39.36 129 LEU A N 1
ATOM 1020 C CA . LEU A 1 130 ? 6.480 32.716 24.340 1.00 35.54 129 LEU A CA 1
ATOM 1021 C C . LEU A 1 130 ? 7.319 33.982 24.157 1.00 27.72 129 LEU A C 1
ATOM 1022 O O . LEU A 1 130 ? 8.428 33.891 23.639 1.00 25.78 129 LEU A O 1
ATOM 1027 N N . SER A 1 131 ? 6.787 35.121 24.584 1.00 27.42 130 SER A N 1
ATOM 1028 C CA . SER A 1 131 ? 7.536 36.368 24.571 1.00 26.56 130 SER A CA 1
ATOM 1029 C C . SER A 1 131 ? 7.290 37.126 25.869 1.00 30.20 130 SER A C 1
ATOM 1030 O O . SER A 1 131 ? 6.468 36.734 26.703 1.00 30.68 130 SER A O 1
ATOM 1033 N N . ASP A 1 132 ? 8.002 38.237 26.064 1.00 31.99 131 ASP A N 1
ATOM 1034 C CA . ASP A 1 132 ? 7.692 38.969 27.304 1.00 38.36 131 ASP A CA 1
ATOM 1035 C C . ASP A 1 132 ? 6.278 39.524 27.241 1.00 30.42 131 ASP A C 1
ATOM 1036 O O . ASP A 1 132 ? 5.663 39.807 28.268 1.00 41.66 131 ASP A O 1
ATOM 1041 N N . PHE A 1 133 ? 5.740 39.699 26.036 1.00 29.94 132 PHE A N 1
ATOM 1042 C CA . PHE A 1 133 ? 4.413 40.286 25.896 1.00 20.35 132 PHE A CA 1
ATOM 1043 C C . PHE A 1 133 ? 3.263 39.295 25.903 1.00 31.30 132 PHE A C 1
ATOM 1044 O O . PHE A 1 133 ? 2.174 39.628 26.393 1.00 27.78 132 PHE A O 1
ATOM 1052 N N . SER A 1 134 ? 3.425 38.086 25.354 1.00 21.65 133 SER A N 1
ATOM 1053 C CA . SER A 1 134 ? 2.247 37.218 25.266 1.00 21.50 133 SER A CA 1
ATOM 1054 C C . SER A 1 134 ? 2.645 35.749 25.104 1.00 23.77 133 SER A C 1
ATOM 1055 O O . SER A 1 134 ? 3.787 35.460 24.761 1.00 24.42 133 SER A O 1
ATOM 1058 N N . HIS A 1 135 ? 1.685 34.879 25.360 1.00 25.09 134 HIS A N 1
ATOM 1059 C CA . HIS A 1 135 ? 1.883 33.430 25.336 1.00 28.64 134 HIS A CA 1
ATOM 1060 C C . HIS A 1 135 ? 0.642 32.773 24.743 1.00 19.83 134 HIS A C 1
ATOM 1061 O O . HIS A 1 135 ? -0.139 32.102 25.405 1.00 21.66 134 HIS A O 1
ATOM 1068 N N . PRO A 1 136 ? 0.433 33.024 23.456 1.00 23.74 135 PRO A N 1
ATOM 1069 C CA . PRO A 1 136 ? -0.848 32.643 22.844 1.00 25.36 135 PRO A CA 1
ATOM 1070 C C . PRO A 1 136 ? -1.110 31.137 22.869 1.00 16.07 135 PRO A C 1
ATOM 1071 O O . PRO A 1 136 ? -2.250 30.729 23.097 1.00 19.56 135 PRO A O 1
ATOM 1075 N N . CYS A 1 137 ? -0.093 30.313 22.631 1.00 21.75 136 CYS A N 1
ATOM 1076 C CA . CYS A 1 137 ? -0.320 28.856 22.676 1.00 22.27 136 CYS A CA 1
ATOM 1077 C C . CYS A 1 137 ? -0.684 28.384 24.067 1.00 21.51 136 CYS A C 1
ATOM 1078 O O . CYS A 1 137 ? -1.394 27.384 24.257 1.00 19.87 136 CYS A O 1
ATOM 1081 N N . GLN A 1 138 ? -0.219 29.098 25.107 1.00 18.89 137 GLN A N 1
ATOM 1082 C CA . GLN A 1 138 ? -0.663 28.703 26.442 1.00 17.01 137 GLN A CA 1
ATOM 1083 C C . GLN A 1 138 ? -2.139 28.988 26.634 1.00 17.47 137 GLN A C 1
ATOM 1084 O O . GLN A 1 138 ? -2.893 28.189 27.185 1.00 19.96 137 GLN A O 1
ATOM 1090 N N . ALA A 1 139 ? -2.589 30.176 26.179 1.00 20.14 138 ALA A N 1
ATOM 1091 C CA . ALA A 1 139 ? -4.001 30.508 26.282 1.00 23.02 138 ALA A CA 1
ATOM 1092 C C . ALA A 1 139 ? -4.881 29.527 25.507 1.00 20.00 138 ALA A C 1
ATOM 1093 O O . ALA A 1 139 ? -5.970 29.129 25.923 1.00 19.61 138 ALA A O 1
ATOM 1095 N N . LEU A 1 140 ? -4.406 29.106 24.333 1.00 19.08 139 LEU A N 1
ATOM 1096 C CA . LEU A 1 140 ? -5.206 28.120 23.583 1.00 17.82 139 LEU A CA 1
ATOM 1097 C C . LEU A 1 140 ? -5.372 26.854 24.401 1.00 13.26 139 LEU A C 1
ATOM 1098 O O . LEU A 1 140 ? -6.490 26.339 24.524 1.00 21.01 139 LEU A O 1
ATOM 1103 N N . ALA A 1 141 ? -4.269 26.358 24.970 1.00 17.76 140 ALA A N 1
ATOM 1104 C CA . ALA A 1 141 ? -4.330 25.182 25.830 1.00 21.99 140 ALA A CA 1
ATOM 1105 C C . ALA A 1 141 ? -5.235 25.438 27.026 1.00 31.25 140 ALA A C 1
ATOM 1106 O O . ALA A 1 141 ? -5.998 24.583 27.489 1.00 21.92 140 ALA A O 1
ATOM 1108 N N . ASP A 1 142 ? -5.110 26.668 27.545 1.00 20.23 141 ASP A N 1
ATOM 1109 C CA . ASP A 1 142 ? -5.846 26.963 28.781 1.00 24.63 141 ASP A CA 1
ATOM 1110 C C . ASP A 1 142 ? -7.340 26.915 28.537 1.00 17.74 141 ASP A C 1
ATOM 1111 O O . ASP A 1 142 ? -8.147 26.311 29.242 1.00 25.22 141 ASP A O 1
ATOM 1116 N N . TYR A 1 143 ? -7.800 27.585 27.477 1.00 18.94 142 TYR A N 1
ATOM 1117 C CA . TYR A 1 143 ? -9.229 27.554 27.246 1.00 16.46 142 TYR A CA 1
ATOM 1118 C C . TYR A 1 143 ? -9.671 26.246 26.629 1.00 27.00 142 TYR A C 1
ATOM 1119 O O . TYR A 1 143 ? -10.861 25.944 26.675 1.00 24.41 142 TYR A O 1
ATOM 1128 N N . MET A 1 144 ? -8.734 25.466 26.074 1.00 25.89 143 MET A N 1
ATOM 1129 C CA . MET A 1 144 ? -9.185 24.125 25.671 1.00 21.74 143 MET A CA 1
ATOM 1130 C C . MET A 1 144 ? -9.604 23.350 26.928 1.00 15.11 143 MET A C 1
ATOM 1131 O O . MET A 1 144 ? -10.630 22.674 26.946 1.00 19.97 143 MET A O 1
ATOM 113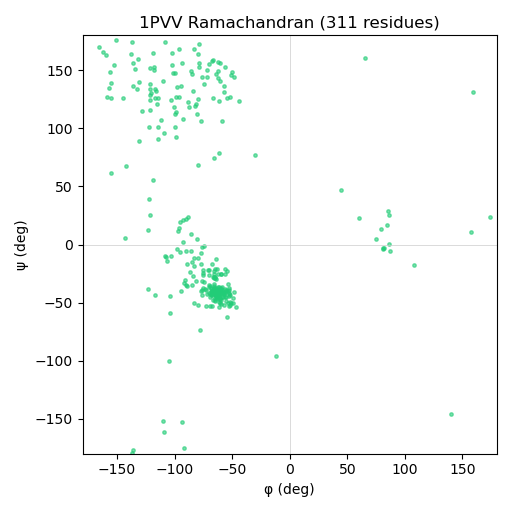6 N N . THR A 1 145 ? -8.775 23.461 27.963 1.00 18.34 144 THR A N 1
ATOM 1137 C CA . THR A 1 145 ? -8.932 22.727 29.207 1.00 19.13 144 THR A CA 1
ATOM 1138 C C . THR A 1 145 ? -10.237 23.133 29.903 1.00 16.36 144 THR A C 1
ATOM 1139 O O . THR A 1 145 ? -11.017 22.309 30.369 1.00 23.59 144 THR A O 1
ATOM 1143 N N . ILE A 1 146 ? -10.456 24.446 29.936 1.00 20.63 145 ILE A N 1
ATOM 1144 C CA . ILE A 1 146 ? -11.708 24.989 30.481 1.00 21.31 145 ILE A CA 1
ATOM 1145 C C . ILE A 1 146 ? -12.912 24.492 29.708 1.00 19.74 145 ILE A C 1
ATOM 1146 O O . ILE A 1 146 ? -13.904 24.043 30.284 1.00 26.11 145 ILE A O 1
ATOM 1151 N N . TRP A 1 147 ? -12.868 24.519 28.376 1.00 21.82 146 TRP A N 1
ATOM 1152 C CA . TRP A 1 147 ? -13.978 23.966 27.597 1.00 18.43 146 TRP A CA 1
ATOM 1153 C C . TRP A 1 147 ? -14.200 22.510 27.953 1.00 24.46 146 TRP A C 1
ATOM 1154 O O . TRP A 1 147 ? -15.323 22.020 28.097 1.00 24.25 146 TRP A O 1
ATOM 1165 N N . GLU A 1 148 ? -13.095 21.771 28.100 1.00 21.01 147 GLU A N 1
ATOM 1166 C CA . GLU A 1 148 ? -13.229 20.346 28.385 1.00 27.75 147 GLU A CA 1
ATOM 1167 C C . GLU A 1 148 ? -13.822 20.096 29.770 1.00 32.12 147 GLU A C 1
ATOM 1168 O O . GLU A 1 148 ? -14.666 19.219 29.936 1.00 23.81 147 GLU A O 1
ATOM 1174 N N . LYS A 1 149 ? -13.372 20.839 30.777 1.00 24.41 148 LYS A N 1
ATOM 1175 C CA . LYS A 1 149 ? -13.872 20.579 32.134 1.00 20.54 148 LYS A CA 1
ATOM 1176 C C . LYS A 1 149 ? -15.230 21.209 32.418 1.00 29.12 148 LYS A C 1
ATOM 1177 O O . LYS A 1 149 ? -15.993 20.641 33.205 1.00 28.36 148 LYS A O 1
ATOM 1183 N N . LYS A 1 150 ? -15.544 22.363 31.815 1.00 26.04 149 LYS A N 1
ATOM 1184 C CA . LYS A 1 150 ? -16.829 23.003 32.101 1.00 31.84 149 LYS A CA 1
ATOM 1185 C C . LYS A 1 150 ? -17.847 22.806 30.986 1.00 38.61 149 LYS A C 1
ATOM 1186 O O . LYS A 1 150 ? -19.035 23.134 31.130 1.00 32.26 149 LYS A O 1
ATOM 1192 N N . GLY A 1 151 ? -17.400 22.285 29.843 1.00 22.49 150 GLY A N 1
ATOM 1193 C CA . GLY A 1 151 ? -18.329 22.076 28.745 1.00 20.82 150 GLY A CA 1
ATOM 1194 C C . GLY A 1 151 ? -18.606 23.329 27.957 1.00 26.67 150 GLY A C 1
ATOM 1195 O O . GLY A 1 151 ? -19.326 23.343 26.956 1.00 32.02 150 GLY A O 1
ATOM 1196 N N . THR A 1 152 ? -18.023 24.441 28.401 1.00 29.03 151 THR A N 1
ATOM 1197 C CA . THR A 1 152 ? -18.308 25.716 27.749 1.00 23.49 151 THR A CA 1
ATOM 1198 C C . THR A 1 152 ? -17.272 26.727 28.215 1.00 24.07 151 THR A C 1
ATOM 1199 O O . THR A 1 152 ? -16.523 26.402 29.143 1.00 30.61 151 THR A O 1
ATOM 1203 N N . ILE A 1 153 ? -17.233 27.897 27.592 1.00 21.25 152 ILE A N 1
ATOM 1204 C CA . ILE A 1 153 ? -16.335 28.966 28.014 1.00 31.40 152 ILE A CA 1
ATOM 1205 C C . ILE A 1 153 ? -17.122 30.242 28.331 1.00 36.24 152 ILE A C 1
ATOM 1206 O O . ILE A 1 153 ? -16.815 30.977 29.274 1.00 29.43 152 ILE A O 1
ATOM 1211 N N . LYS A 1 154 ? -18.142 30.485 27.522 1.00 27.31 153 LYS A N 1
ATOM 1212 C CA . LYS A 1 154 ? -18.970 31.673 27.696 1.00 32.38 153 LYS A CA 1
ATOM 1213 C C . LYS A 1 154 ? -19.507 31.707 29.122 1.00 32.69 153 LYS A C 1
ATOM 1214 O O . LYS A 1 154 ? -20.090 30.734 29.598 1.00 29.22 153 LYS A O 1
ATOM 1220 N N . GLY A 1 155 ? -19.268 32.831 29.784 1.00 33.40 154 GLY A N 1
ATOM 1221 C CA . GLY A 1 155 ? -19.794 32.998 31.125 1.00 39.13 154 GLY A CA 1
ATOM 1222 C C . GLY A 1 155 ? -19.077 32.228 32.195 1.00 44.09 154 GLY A C 1
ATOM 1223 O O . GLY A 1 155 ? -19.465 32.228 33.375 1.00 45.07 154 GLY A O 1
ATOM 1224 N N . VAL A 1 156 ? -17.975 31.522 31.897 1.00 34.37 155 VAL A N 1
ATOM 1225 C CA . VAL A 1 156 ? -17.361 30.933 33.102 1.00 28.06 155 VAL A CA 1
ATOM 1226 C C . VAL A 1 156 ? -16.447 32.002 33.683 1.00 24.84 155 VAL A C 1
ATOM 1227 O O . VAL A 1 156 ? -15.930 32.861 32.969 1.00 36.03 155 VAL A O 1
ATOM 1231 N N . LYS A 1 157 ? -16.327 31.944 35.014 1.00 37.32 156 LYS A N 1
ATOM 1232 C CA . LYS A 1 157 ? -15.606 33.020 35.700 1.00 30.35 156 LYS A CA 1
ATOM 1233 C C . LYS A 1 157 ? -14.184 32.554 35.972 1.00 20.49 156 LYS A C 1
ATOM 1234 O O . LYS A 1 157 ? -13.961 31.614 36.727 1.00 26.59 156 LYS A O 1
ATOM 1240 N N . VAL A 1 158 ? -13.280 33.239 35.289 1.00 24.93 157 VAL A N 1
ATOM 1241 C CA . VAL A 1 158 ? -11.891 32.860 35.165 1.00 29.59 157 VAL A CA 1
ATOM 1242 C C . VAL A 1 158 ? -11.005 33.842 35.908 1.00 26.60 157 VAL A C 1
ATOM 1243 O O . VAL A 1 158 ? -10.826 34.975 35.446 1.00 31.45 157 VAL A O 1
ATOM 1247 N N . VAL A 1 159 ? -10.439 33.449 37.045 1.00 24.32 158 VAL A N 1
ATOM 1248 C CA . VAL A 1 159 ? -9.734 34.513 37.779 1.00 25.68 158 VAL A CA 1
ATOM 1249 C C . VAL A 1 159 ? -8.241 34.316 37.892 1.00 23.83 158 VAL A C 1
ATOM 1250 O O . VAL A 1 159 ? -7.701 33.342 38.431 1.00 37.48 158 VAL A O 1
ATOM 1254 N N . TYR A 1 160 ? -7.473 35.280 37.381 1.00 20.73 159 TYR A N 1
ATOM 1255 C CA . TYR A 1 160 ? -6.034 35.262 37.518 1.00 27.26 159 TYR A CA 1
ATOM 1256 C C . TYR A 1 160 ? -5.525 36.103 38.687 1.00 35.95 159 TYR A C 1
ATOM 1257 O O . TYR A 1 160 ? -5.843 37.293 38.761 1.00 44.98 159 TYR A O 1
ATOM 1266 N N . VAL A 1 161 ? -4.715 35.525 39.565 1.00 28.49 160 VAL A N 1
ATOM 1267 C CA . VAL A 1 161 ? -4.097 36.357 40.602 1.00 36.36 160 VAL A CA 1
ATOM 1268 C C . VAL A 1 161 ? -2.585 36.275 40.511 1.00 45.74 160 VAL A C 1
ATOM 1269 O O . VAL A 1 161 ? -2.013 35.188 40.376 1.00 43.24 160 VAL A O 1
ATOM 1273 N N . GLY A 1 162 ? -1.908 37.416 40.583 1.00 41.12 161 GLY A N 1
ATOM 1274 C CA . GLY A 1 162 ? -0.449 37.397 40.564 1.00 31.72 161 GLY A CA 1
ATOM 1275 C C . GLY A 1 162 ? 0.112 38.530 39.734 1.00 34.68 161 GLY A C 1
ATOM 1276 O O . GLY A 1 162 ? -0.450 39.625 39.687 1.00 45.98 161 GLY A O 1
ATOM 1277 N N . ASP A 1 163 ? 1.235 38.308 39.063 1.00 26.25 162 ASP A N 1
ATOM 1278 C CA . ASP A 1 163 ? 1.848 39.345 38.247 1.00 32.87 162 ASP A CA 1
ATOM 1279 C C . ASP A 1 163 ? 1.161 39.494 36.898 1.00 44.07 162 ASP A C 1
ATOM 1280 O O . ASP A 1 163 ? 0.988 38.553 36.119 1.00 38.41 162 ASP A O 1
ATOM 1285 N N . GLY A 1 164 ? 0.723 40.711 36.567 1.00 32.84 163 GLY A N 1
ATOM 1286 C CA . GLY A 1 164 ? 0.086 40.932 35.285 1.00 32.83 163 GLY A CA 1
ATOM 1287 C C . GLY A 1 164 ? 1.066 40.721 34.149 1.00 42.81 163 GLY A C 1
ATOM 1288 O O . GLY A 1 164 ? 1.537 41.676 33.525 1.00 50.02 163 GLY A O 1
ATOM 1289 N N . ASN A 1 165 ? 1.420 39.476 33.819 1.00 36.05 164 ASN A N 1
ATOM 1290 C CA . ASN A 1 165 ? 2.431 39.304 32.777 1.00 34.74 164 ASN A CA 1
ATOM 1291 C C . ASN A 1 165 ? 1.882 38.750 31.456 1.00 39.07 164 ASN A C 1
ATOM 1292 O O . ASN A 1 165 ? 0.685 38.772 31.189 1.00 27.19 164 ASN A O 1
ATOM 1297 N N . ASN A 1 166 ? 2.827 38.242 30.672 1.00 35.62 165 ASN A N 1
ATOM 1298 C CA . ASN A 1 166 ? 2.575 37.706 29.338 1.00 31.24 165 ASN A CA 1
ATOM 1299 C C . ASN A 1 166 ? 1.449 36.688 29.348 1.00 25.98 165 ASN A C 1
ATOM 1300 O O . ASN A 1 166 ? 0.507 36.801 28.554 1.00 30.81 165 ASN A O 1
ATOM 1305 N N . VAL A 1 167 ? 1.462 35.693 30.240 1.00 20.66 166 VAL A N 1
ATOM 1306 C CA . VAL A 1 167 ? 0.336 34.752 30.146 1.00 26.22 166 VAL A CA 1
ATOM 1307 C C . VAL A 1 167 ? -0.939 35.361 30.703 1.00 35.85 166 VAL A C 1
ATOM 1308 O O . VAL A 1 167 ? -2.051 34.941 30.342 1.00 23.84 166 VAL A O 1
ATOM 1312 N N . ALA A 1 168 ? -0.862 36.386 31.561 1.00 33.93 167 ALA A N 1
ATOM 1313 C CA . ALA A 1 168 ? -2.116 37.038 31.954 1.00 27.33 167 ALA A CA 1
ATOM 1314 C C . ALA A 1 168 ? -2.738 37.790 30.780 1.00 16.92 167 ALA A C 1
ATOM 1315 O O . ALA A 1 168 ? -3.957 37.831 30.576 1.00 34.96 167 ALA A O 1
ATOM 1317 N N . HIS A 1 169 ? -1.890 38.440 29.996 1.00 21.94 168 HIS A N 1
ATOM 1318 C CA . HIS A 1 169 ? -2.358 39.125 28.791 1.00 25.51 168 HIS A CA 1
ATOM 1319 C C . HIS A 1 169 ? -3.180 38.166 27.919 1.00 27.86 168 HIS A C 1
ATOM 1320 O O . HIS A 1 169 ? -4.309 38.402 27.514 1.00 24.57 168 HIS A O 1
ATOM 1327 N N . SER A 1 170 ? -2.578 37.015 27.631 1.00 31.92 169 SER A N 1
ATOM 1328 C CA . SER A 1 170 ? -3.159 35.995 26.766 1.00 23.10 169 SER A CA 1
ATOM 1329 C C . SER A 1 170 ? -4.411 35.402 27.367 1.00 20.36 169 SER A C 1
ATOM 1330 O O . SER A 1 170 ? -5.401 35.200 26.655 1.00 25.31 169 SER A O 1
ATOM 1333 N N . LEU A 1 171 ? -4.363 35.132 28.673 1.00 24.53 170 LEU A N 1
ATOM 1334 C CA . LEU A 1 171 ? -5.541 34.683 29.413 1.00 28.28 170 LEU A CA 1
ATOM 1335 C C . LEU A 1 171 ? -6.694 35.678 29.241 1.00 33.31 170 LEU A C 1
ATOM 1336 O O . LEU A 1 171 ? -7.818 35.281 28.947 1.00 27.59 170 LEU A O 1
ATOM 1341 N N . MET A 1 172 ? -6.388 36.959 29.431 1.00 25.60 171 MET A N 1
ATOM 1342 C CA . MET A 1 172 ? -7.319 38.064 29.271 1.00 30.92 171 MET A CA 1
ATOM 1343 C C . MET A 1 172 ? -7.913 38.182 27.873 1.00 26.73 171 MET A C 1
ATOM 1344 O O . MET A 1 172 ? -9.108 38.300 27.626 1.00 26.97 171 MET A O 1
ATOM 1349 N N . ILE A 1 173 ? -7.015 38.185 26.882 1.00 23.82 172 ILE A N 1
ATOM 1350 C CA . ILE A 1 173 ? -7.455 38.380 25.508 1.00 28.98 172 ILE A CA 1
ATOM 1351 C C . ILE A 1 173 ? -8.312 37.237 24.986 1.00 31.78 172 ILE A C 1
ATOM 1352 O O . ILE A 1 173 ? -9.364 37.479 24.398 1.00 23.63 172 ILE A O 1
ATOM 1357 N N . ALA A 1 174 ? -7.841 36.002 25.196 1.00 28.50 173 ALA A N 1
ATOM 1358 C CA . ALA A 1 174 ? -8.582 34.859 24.655 1.00 27.76 173 ALA A CA 1
ATOM 1359 C C . ALA A 1 174 ? -9.910 34.742 25.380 1.00 28.41 173 ALA A C 1
ATOM 1360 O O . ALA A 1 174 ? -10.963 34.469 24.808 1.00 22.92 173 ALA A O 1
ATOM 1362 N N . GLY A 1 175 ? -9.842 34.958 26.704 1.00 30.88 174 GLY A N 1
ATOM 1363 C CA . GLY A 1 175 ? -11.055 34.831 27.499 1.00 24.94 174 GLY A CA 1
ATOM 1364 C C . GLY A 1 175 ? -12.124 35.801 27.013 1.00 23.77 174 GLY A C 1
ATOM 1365 O O . GLY A 1 175 ? -13.292 35.415 26.874 1.00 27.18 174 GLY A O 1
ATOM 1366 N N . THR A 1 176 ? -11.707 37.049 26.768 1.00 28.37 175 THR A N 1
ATOM 1367 C CA . THR A 1 176 ? -12.676 38.056 26.341 1.00 25.35 175 THR A CA 1
ATOM 1368 C C . THR A 1 176 ? -13.082 37.871 24.889 1.00 26.83 175 THR A C 1
ATOM 1369 O O . THR A 1 176 ? -14.201 38.244 24.505 1.00 27.57 175 THR A O 1
ATOM 1373 N N . LYS A 1 177 ? -12.244 37.280 24.039 1.00 24.32 176 LYS A N 1
ATOM 1374 C CA . LYS A 1 177 ? -12.757 36.951 22.701 1.00 22.10 176 LYS A CA 1
ATOM 1375 C C . LYS A 1 177 ? -13.859 35.891 22.733 1.00 20.22 176 LYS A C 1
ATOM 1376 O O . LYS A 1 177 ? -14.769 35.900 21.892 1.00 26.96 176 LYS A O 1
ATOM 1382 N N . LEU A 1 178 ? -13.771 34.954 23.661 1.00 23.95 177 LEU A N 1
ATOM 1383 C CA . LEU A 1 178 ? -14.633 33.790 23.755 1.00 26.27 177 LEU A CA 1
ATOM 1384 C C . LEU A 1 178 ? -15.848 34.007 24.654 1.00 31.24 177 LEU A C 1
ATOM 1385 O O . LEU A 1 178 ? -16.657 33.091 24.871 1.00 25.78 177 LEU A O 1
ATOM 1390 N N . GLY A 1 179 ? -15.998 35.215 25.195 1.00 28.67 178 GLY A N 1
ATOM 1391 C CA . GLY A 1 179 ? -17.134 35.535 26.048 1.00 29.81 178 GLY A CA 1
ATOM 1392 C C . GLY A 1 179 ? -17.008 35.157 27.500 1.00 35.05 178 GLY A C 1
ATOM 1393 O O . GLY A 1 179 ? -17.982 35.079 28.268 1.00 33.28 178 GLY A O 1
ATOM 1394 N N . ALA A 1 180 ? -15.797 34.888 28.005 1.00 28.96 179 ALA A N 1
ATOM 1395 C CA . ALA A 1 180 ? -15.749 34.467 29.401 1.00 32.25 179 ALA A CA 1
ATOM 1396 C C . ALA A 1 180 ? -15.766 35.671 30.340 1.00 30.01 179 ALA A C 1
ATOM 1397 O O . ALA A 1 180 ? -15.569 36.818 29.933 1.00 30.27 179 ALA A O 1
ATOM 1399 N N . ASP A 1 181 ? -15.975 35.371 31.622 1.00 28.31 180 ASP A N 1
ATOM 1400 C CA . ASP A 1 181 ? -15.892 36.494 32.580 1.00 34.37 180 ASP A CA 1
ATOM 1401 C C . ASP A 1 181 ? -14.534 36.478 33.248 1.00 27.38 180 ASP A C 1
ATOM 1402 O O . ASP A 1 181 ? -14.296 35.676 34.145 1.00 40.31 180 ASP A O 1
ATOM 1407 N N . VAL A 1 182 ? -13.655 37.362 32.760 1.00 24.01 181 VAL A N 1
ATOM 1408 C CA . VAL A 1 182 ? -12.286 37.392 33.211 1.00 24.97 181 VAL A CA 1
ATOM 1409 C C . VAL A 1 182 ? -12.073 38.469 34.280 1.00 33.72 181 VAL A C 1
ATOM 1410 O O . VAL A 1 182 ? -12.562 39.582 34.079 1.00 28.36 181 VAL A O 1
ATOM 1414 N N . VAL A 1 183 ? -11.352 38.072 35.318 1.00 32.97 182 VAL A N 1
ATOM 1415 C CA . VAL A 1 183 ? -10.871 39.042 36.309 1.00 34.74 182 VAL A CA 1
ATOM 1416 C C . VAL A 1 183 ? -9.417 38.731 36.651 1.00 31.52 182 VAL A C 1
ATOM 1417 O O . VAL A 1 183 ? -8.996 37.590 36.821 1.00 44.93 182 VAL A O 1
ATOM 1421 N N . VAL A 1 184 ? -8.648 39.801 36.710 1.00 28.40 183 VAL A N 1
ATOM 1422 C CA . VAL A 1 184 ? -7.218 39.812 36.933 1.00 24.62 183 VAL A CA 1
ATOM 1423 C C . VAL A 1 184 ? -6.910 40.641 38.185 1.00 49.45 183 VAL A C 1
ATOM 1424 O O . VAL A 1 184 ? -7.324 41.802 38.231 1.00 39.06 183 VAL A O 1
ATOM 1428 N N . ALA A 1 185 ? -6.225 40.071 39.164 1.00 51.42 184 ALA A N 1
ATOM 1429 C CA . ALA A 1 185 ? -5.853 40.785 40.380 1.00 44.59 184 ALA A CA 1
ATOM 1430 C C . ALA A 1 185 ? -4.354 40.646 40.646 1.00 42.09 184 ALA A C 1
ATOM 1431 O O . ALA A 1 185 ? -3.904 39.525 40.888 1.00 39.46 184 ALA A O 1
ATOM 1433 N N . THR A 1 186 ? -3.673 41.776 40.580 1.00 35.66 185 THR A N 1
ATOM 1434 C CA . THR A 1 186 ? -2.260 41.989 40.778 1.00 38.43 185 THR A CA 1
ATOM 1435 C C . THR A 1 186 ? -1.923 42.908 41.949 1.00 53.89 185 THR A C 1
ATOM 1436 O O . THR A 1 186 ? -2.699 43.791 42.316 1.00 43.51 185 THR A O 1
ATOM 1440 N N . PRO A 1 187 ? -0.750 42.741 42.543 1.00 65.20 186 PRO A N 1
ATOM 1441 C CA . PRO A 1 187 ? -0.210 43.795 43.417 1.00 67.62 186 PRO A CA 1
ATOM 1442 C C . PRO A 1 187 ? -0.273 45.136 42.693 1.00 69.53 186 PRO A C 1
ATOM 1443 O O . PRO A 1 187 ? -0.175 45.192 41.465 1.00 54.81 186 PRO A O 1
ATOM 1447 N N . GLU A 1 188 ? -0.460 46.210 43.455 1.00 65.73 187 GLU A N 1
ATOM 1448 C CA . GLU A 1 188 ? -0.850 47.490 42.884 1.00 56.80 187 GLU A CA 1
ATOM 1449 C C . GLU A 1 188 ? 0.037 47.967 41.757 1.00 49.95 187 GLU A C 1
ATOM 1450 O O . GLU A 1 188 ? -0.503 48.521 40.777 1.00 83.34 187 GLU A O 1
ATOM 1456 N N . GLY A 1 189 ? 1.361 47.829 41.722 1.00 45.93 188 GLY A N 1
ATOM 1457 C CA . GLY A 1 189 ? 1.977 48.348 40.482 1.00 40.55 188 GLY A CA 1
ATOM 1458 C C . GLY A 1 189 ? 2.219 47.274 39.442 1.00 56.24 188 GLY A C 1
ATOM 1459 O O . GLY A 1 189 ? 2.963 47.464 38.467 1.00 50.37 188 GLY A O 1
ATOM 1460 N N . TYR A 1 190 ? 1.613 46.091 39.613 1.00 51.99 189 TYR A N 1
ATOM 1461 C CA . TYR A 1 190 ? 2.040 44.975 38.758 1.00 55.31 189 TYR A CA 1
ATOM 1462 C C . TYR A 1 190 ? 0.897 44.456 37.901 1.00 54.03 189 TYR A C 1
ATOM 1463 O O . TYR A 1 190 ? 0.554 43.274 37.902 1.00 49.06 189 TYR A O 1
ATOM 1472 N N . GLU A 1 191 ? 0.282 45.354 37.137 1.00 52.97 190 GLU A N 1
ATOM 1473 C CA . GLU A 1 191 ? -0.919 45.019 36.374 1.00 48.57 190 GLU A CA 1
ATOM 1474 C C . GLU A 1 191 ? -0.642 44.784 34.898 1.00 40.37 190 GLU A C 1
ATOM 1475 O O . GLU A 1 191 ? 0.424 45.134 34.389 1.00 45.08 190 GLU A O 1
ATOM 1481 N N . PRO A 1 192 ? -1.581 44.188 34.165 1.00 38.04 191 PRO A N 1
ATOM 1482 C CA . PRO A 1 192 ? -1.363 43.978 32.733 1.00 39.78 191 PRO A CA 1
ATOM 1483 C C . PRO A 1 192 ? -1.201 45.294 31.980 1.00 48.45 191 PRO A C 1
ATOM 1484 O O . PRO A 1 192 ? -1.668 46.326 32.460 1.00 50.60 191 PRO A O 1
ATOM 1488 N N . ASP A 1 193 ? -0.560 45.252 30.816 1.00 45.18 192 ASP A N 1
ATOM 1489 C CA . ASP A 1 193 ? -0.432 46.442 29.984 1.00 38.99 192 ASP A CA 1
ATOM 1490 C C . ASP A 1 193 ? -1.796 47.089 29.773 1.00 45.88 192 ASP A C 1
ATOM 1491 O O . ASP A 1 193 ? -2.809 46.396 29.705 1.00 36.46 192 ASP A O 1
ATOM 1496 N N . GLU A 1 194 ? -1.830 48.418 29.687 1.00 49.58 193 GLU A N 1
ATOM 1497 C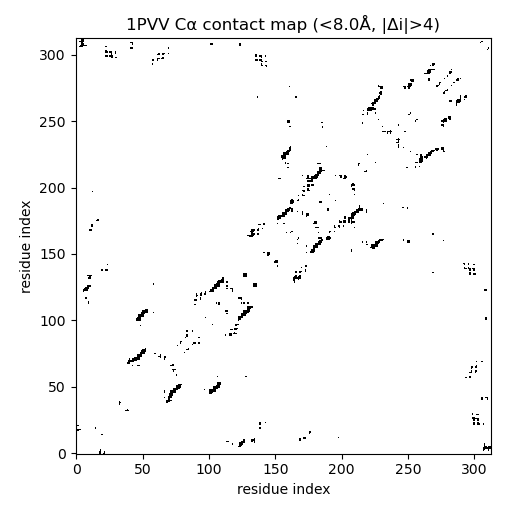 CA . GLU A 1 194 ? -3.131 49.079 29.591 1.00 43.48 193 GLU A CA 1
ATOM 1498 C C . GLU A 1 194 ? -3.722 48.916 28.193 1.00 26.39 193 GLU A C 1
ATOM 1499 O O . GLU A 1 194 ? -4.936 48.987 28.021 1.00 42.49 193 GLU A O 1
ATOM 1505 N N . LYS A 1 195 ? -2.866 48.703 27.207 1.00 40.83 194 LYS A N 1
ATOM 1506 C CA . LYS A 1 195 ? -3.298 48.391 25.848 1.00 42.48 194 LYS A CA 1
ATOM 1507 C C . LYS A 1 195 ? -4.113 47.104 25.843 1.00 33.98 194 LYS A C 1
ATOM 1508 O O . LYS A 1 195 ? -5.148 46.971 25.200 1.00 43.48 194 LYS A O 1
ATOM 1514 N N . VAL A 1 196 ? -3.608 46.137 26.607 1.00 33.46 195 VAL A N 1
ATOM 1515 C CA . VAL A 1 196 ? -4.284 44.848 26.697 1.00 31.59 195 VAL A CA 1
ATOM 1516 C C . VAL A 1 196 ? -5.557 44.910 27.519 1.00 42.04 195 VAL A C 1
ATOM 1517 O O . VAL A 1 196 ? -6.576 44.293 27.189 1.00 44.80 195 VAL A O 1
ATOM 1521 N N . ILE A 1 197 ? -5.546 45.673 28.619 1.00 39.67 196 ILE A N 1
ATOM 1522 C CA . ILE A 1 197 ? -6.792 45.823 29.380 1.00 29.18 196 ILE A CA 1
ATOM 1523 C C . ILE A 1 197 ? -7.903 46.375 28.508 1.00 25.40 196 ILE A C 1
ATOM 1524 O O . ILE A 1 197 ? -9.053 45.934 28.545 1.00 42.86 196 ILE A O 1
ATOM 1529 N N . LYS A 1 198 ? -7.582 47.367 27.676 1.00 30.41 197 LYS A N 1
ATOM 1530 C CA . LYS A 1 198 ? -8.639 47.964 26.855 1.00 30.96 197 LYS A CA 1
ATOM 1531 C C . LYS A 1 198 ? -9.032 47.010 25.730 1.00 32.78 197 LYS A C 1
ATOM 1532 O O . LYS A 1 198 ? -10.215 46.893 25.421 1.00 33.34 197 LYS A O 1
ATOM 1538 N N . TRP A 1 199 ? -8.053 46.315 25.144 1.00 36.99 198 TRP A N 1
ATOM 1539 C CA . TRP A 1 199 ? -8.387 45.238 24.211 1.00 33.40 198 TRP A CA 1
ATOM 1540 C C . TRP A 1 199 ? -9.389 44.285 24.855 1.00 22.42 198 TRP A C 1
ATOM 1541 O O . TRP A 1 199 ? -10.422 43.924 24.300 1.00 30.56 198 TRP A O 1
ATOM 1552 N N . ALA A 1 200 ? -9.035 43.861 26.077 1.00 28.15 199 ALA A N 1
ATOM 1553 C CA . ALA A 1 200 ? -9.937 42.990 26.823 1.00 29.42 199 ALA A CA 1
ATOM 1554 C C . ALA A 1 200 ? -11.339 43.580 26.921 1.00 29.22 199 ALA A C 1
ATOM 1555 O O . ALA A 1 200 ? -12.342 42.888 26.750 1.00 34.59 199 ALA A O 1
ATOM 1557 N N . GLU A 1 201 ? -11.441 44.877 27.213 1.00 31.54 200 GLU A N 1
ATOM 1558 C CA . GLU A 1 201 ? -12.732 45.526 27.417 1.00 33.79 200 GLU A CA 1
ATOM 1559 C C . GLU A 1 201 ? -13.527 45.626 26.126 1.00 21.08 200 GLU A C 1
ATOM 1560 O O . GLU A 1 201 ? -14.721 45.335 26.087 1.00 32.71 200 GLU A O 1
ATOM 1566 N N . GLN A 1 202 ? -12.847 46.048 25.050 1.00 31.55 201 GLN A N 1
ATOM 1567 C CA . GLN A 1 202 ? -13.582 46.026 23.780 1.00 41.11 201 GLN A CA 1
ATOM 1568 C C . GLN A 1 202 ? -13.989 44.583 23.465 1.00 44.12 201 GLN A C 1
ATOM 1569 O O . GLN A 1 202 ? -15.115 44.338 23.034 1.00 31.33 201 GLN A O 1
ATOM 1575 N N . ASN A 1 203 ? -13.098 43.611 23.680 1.00 38.74 202 ASN A N 1
ATOM 1576 C CA . ASN A 1 203 ? -13.444 42.229 23.349 1.00 31.68 202 ASN A CA 1
ATOM 1577 C C . ASN A 1 203 ? -14.694 41.774 24.090 1.00 32.39 202 ASN A C 1
ATOM 1578 O O . ASN A 1 203 ? -15.577 41.134 23.521 1.00 30.87 202 ASN A O 1
ATOM 1583 N N . ALA A 1 204 ? -14.750 42.093 25.391 1.00 28.93 203 ALA A N 1
ATOM 1584 C CA . ALA A 1 204 ? -15.870 41.600 26.193 1.00 33.28 203 ALA A CA 1
ATOM 1585 C C . ALA A 1 204 ? -17.161 42.306 25.782 1.00 31.42 203 ALA A C 1
ATOM 1586 O O . ALA A 1 204 ? -18.229 41.700 25.752 1.00 36.94 203 ALA A O 1
ATOM 1588 N N . ALA A 1 205 ? -17.014 43.589 25.467 1.00 36.41 204 ALA A N 1
ATOM 1589 C CA . ALA A 1 205 ? -18.128 44.373 24.959 1.00 37.05 204 ALA A CA 1
ATOM 1590 C C . ALA A 1 205 ? -18.739 43.720 23.727 1.00 41.50 204 ALA A C 1
ATOM 1591 O O . ALA A 1 205 ? -19.952 43.689 23.530 1.00 49.63 204 ALA A O 1
ATOM 1593 N N . GLU A 1 206 ? -17.881 43.182 22.854 1.00 33.54 205 GLU A N 1
ATOM 1594 C CA . GLU A 1 206 ? -18.392 42.587 21.631 1.00 28.22 205 GLU A CA 1
ATOM 1595 C C . GLU A 1 206 ? -18.819 41.140 21.849 1.00 29.38 205 GLU A C 1
ATOM 1596 O O . GLU A 1 206 ? -19.781 40.693 21.222 1.00 40.46 205 GLU A O 1
ATOM 1602 N N . SER A 1 207 ? -18.113 40.417 22.715 1.00 40.13 206 SER A N 1
ATOM 1603 C CA . SER A 1 207 ? -18.390 38.988 22.904 1.00 41.64 206 SER A CA 1
ATOM 1604 C C . SER A 1 207 ? -19.503 38.759 23.911 1.00 35.38 206 SER A C 1
ATOM 1605 O O . SER A 1 207 ? -20.085 37.683 24.059 1.00 26.49 206 SER A O 1
ATOM 1608 N N . GLY A 1 208 ? -19.792 39.836 24.655 1.00 31.40 207 GLY A N 1
ATOM 1609 C CA . GLY A 1 208 ? -20.724 39.672 25.759 1.00 30.98 207 GLY A CA 1
ATOM 1610 C C . GLY A 1 208 ? -20.041 39.056 26.964 1.00 35.89 207 GLY A C 1
ATOM 1611 O O . GLY A 1 208 ? -20.726 38.624 27.890 1.00 41.86 207 GLY A O 1
ATOM 1612 N N . GLY A 1 209 ? -18.708 38.985 27.003 1.00 29.93 208 GLY A N 1
ATOM 1613 C CA . GLY A 1 209 ? -18.103 38.439 28.232 1.00 31.38 208 GLY A CA 1
ATOM 1614 C C . GLY A 1 209 ? -17.783 39.627 29.134 1.00 36.94 208 GLY A C 1
ATOM 1615 O O . GLY A 1 209 ? -18.448 40.665 29.003 1.00 32.00 208 GLY A O 1
ATOM 1616 N N . SER A 1 210 ? -16.791 39.517 30.010 1.00 38.68 209 SER A N 1
ATOM 1617 C CA . SER A 1 210 ? -16.466 40.679 30.847 1.00 39.89 209 SER A CA 1
ATOM 1618 C C . SER A 1 210 ? -15.033 40.635 31.344 1.00 38.67 209 SER A C 1
ATOM 1619 O O . SER A 1 210 ? -14.522 39.531 31.555 1.00 45.20 209 SER A O 1
ATOM 1622 N N . PHE A 1 211 ? -14.413 41.798 31.519 1.00 35.89 210 PHE A N 1
ATOM 1623 C CA . PHE A 1 211 ? -13.095 41.863 32.142 1.00 33.48 210 PHE A CA 1
ATOM 1624 C C . PHE A 1 211 ? -13.192 42.678 33.429 1.00 46.64 210 PHE A C 1
ATOM 1625 O O . PHE A 1 211 ? -14.023 43.578 33.562 1.00 44.73 210 PHE A O 1
ATOM 1633 N N . GLU A 1 212 ? -12.345 42.376 34.407 1.00 48.67 211 GLU A N 1
ATOM 1634 C CA . GLU A 1 212 ? -12.384 43.164 35.647 1.00 44.89 211 GLU A CA 1
ATOM 1635 C C . GLU A 1 212 ? -11.030 43.089 36.336 1.00 44.87 211 GL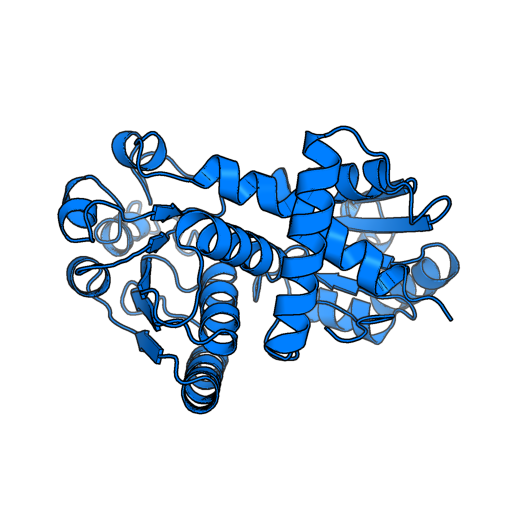U A C 1
ATOM 1636 O O . GLU A 1 212 ? -10.536 41.986 36.566 1.00 52.35 211 GLU A O 1
ATOM 1642 N N . LEU A 1 213 ? -10.450 44.242 36.638 1.00 44.63 212 LEU A N 1
ATOM 1643 C CA . LEU A 1 213 ? -9.127 44.389 37.222 1.00 38.87 212 LEU A CA 1
ATOM 1644 C C . LEU A 1 213 ? -9.192 44.854 38.677 1.00 51.24 212 LEU A C 1
ATOM 1645 O O . LEU A 1 213 ? -9.300 46.067 38.879 1.00 66.72 212 LEU A O 1
ATOM 1650 N N . LEU A 1 214 ? -9.126 43.927 39.618 1.00 52.34 213 LEU A N 1
ATOM 1651 C CA . LEU A 1 214 ? -9.102 44.118 41.058 1.00 45.36 213 LEU A CA 1
ATOM 1652 C C . LEU A 1 214 ? -7.680 44.215 41.605 1.00 55.38 213 LEU A C 1
ATOM 1653 O O . LEU A 1 214 ? -6.724 44.213 40.830 1.00 54.63 213 LEU A O 1
ATOM 1658 N N . HIS A 1 215 ? -7.552 44.293 42.934 1.00 56.84 214 HIS A N 1
ATOM 1659 C CA . HIS A 1 215 ? -6.238 44.266 43.578 1.00 43.95 214 HIS A CA 1
ATOM 1660 C C . HIS A 1 215 ? -6.300 43.487 44.895 1.00 39.90 214 HIS A C 1
ATOM 1661 O O . HIS A 1 215 ? -5.334 43.414 45.656 1.00 52.77 214 HIS A O 1
ATOM 1668 N N . ASP A 1 216 ? -7.455 42.894 45.142 1.00 51.06 215 ASP A N 1
ATOM 1669 C CA . ASP A 1 216 ? -7.670 42.017 46.278 1.00 57.71 215 ASP A CA 1
ATOM 1670 C C . ASP A 1 216 ? -7.942 40.598 45.787 1.00 52.91 215 ASP A C 1
ATOM 1671 O O . ASP A 1 216 ? -9.050 40.290 45.342 1.00 47.59 215 ASP A O 1
ATOM 1676 N N . PRO A 1 217 ? -6.935 39.742 45.856 1.00 49.11 216 PRO A N 1
ATOM 1677 C CA . PRO A 1 217 ? -7.089 38.359 45.382 1.00 48.52 216 PRO A CA 1
ATOM 1678 C C . PRO A 1 217 ? -8.287 37.685 46.027 1.00 52.21 216 PRO A C 1
ATOM 1679 O O . PRO A 1 217 ? -9.030 36.945 45.386 1.00 44.28 216 PRO A O 1
ATOM 1683 N N . VAL A 1 218 ? -8.489 37.934 47.328 1.00 49.61 217 VAL A N 1
ATOM 1684 C CA . VAL A 1 218 ? -9.606 37.256 47.987 1.00 43.76 217 VAL A CA 1
ATOM 1685 C C . VAL A 1 218 ? -10.910 37.770 47.391 1.00 34.87 217 VAL A C 1
ATOM 1686 O O . VAL A 1 218 ? -11.908 37.057 47.366 1.00 52.82 217 VAL A O 1
ATOM 1690 N N . LYS A 1 219 ? -10.866 39.013 46.932 1.00 46.12 218 LYS A N 1
ATOM 1691 C CA . LYS A 1 219 ? -12.048 39.634 46.329 1.00 57.73 218 LYS A CA 1
ATOM 1692 C C . LYS A 1 219 ? -12.302 39.016 44.954 1.00 52.34 218 LYS A C 1
ATOM 1693 O O . LYS A 1 219 ? -13.407 38.545 44.682 1.00 42.46 218 LYS A O 1
ATOM 1699 N N . ALA A 1 220 ? -11.267 39.019 44.129 1.00 47.60 219 ALA A N 1
ATOM 1700 C CA . ALA A 1 220 ? -11.222 38.431 42.798 1.00 32.92 219 ALA A CA 1
ATOM 1701 C C . ALA A 1 220 ? -11.796 37.029 42.733 1.00 38.37 219 ALA A C 1
ATOM 1702 O O . ALA A 1 220 ? -12.682 36.731 41.929 1.00 39.95 219 ALA A O 1
ATOM 1704 N N . VAL A 1 221 ? -11.308 36.121 43.580 1.00 42.03 220 VAL A N 1
ATOM 1705 C CA . VAL A 1 221 ? -11.618 34.702 43.383 1.00 36.91 220 VAL A CA 1
ATOM 1706 C C . VAL A 1 221 ? -13.027 34.308 43.771 1.00 43.58 220 VAL A C 1
ATOM 1707 O O . VAL A 1 221 ? -13.436 33.146 43.637 1.00 41.56 220 VAL A O 1
ATOM 1711 N N . LYS A 1 222 ? -13.858 35.221 44.264 1.00 51.56 221 LYS A N 1
ATOM 1712 C CA . LYS A 1 222 ? -15.139 34.809 44.833 1.00 46.32 221 LYS A CA 1
ATOM 1713 C C . LYS A 1 222 ? -16.051 34.121 43.826 1.00 31.68 221 LYS A C 1
ATOM 1714 O O . LYS A 1 222 ? -16.395 34.659 42.780 1.00 42.55 221 LYS A O 1
ATOM 1720 N N . ASP A 1 223 ? -16.453 32.906 44.191 1.00 34.10 222 ASP A N 1
ATOM 1721 C CA . ASP A 1 223 ? -17.329 32.110 43.342 1.00 44.39 222 ASP A CA 1
ATOM 1722 C C . ASP A 1 223 ? -16.700 31.821 41.981 1.00 52.53 222 ASP A C 1
ATOM 1723 O O . ASP A 1 223 ? -17.393 31.542 40.997 1.00 40.03 222 ASP A O 1
ATOM 1728 N N . ALA A 1 224 ? -15.372 31.883 41.910 1.00 51.10 223 ALA A N 1
ATOM 1729 C CA . ALA A 1 224 ? -14.662 31.633 40.663 1.00 47.56 223 ALA A CA 1
ATOM 1730 C C . ALA A 1 224 ? -14.864 30.215 40.145 1.00 41.27 223 ALA A C 1
ATOM 1731 O O . ALA A 1 224 ? -15.045 29.244 40.880 1.00 34.81 223 ALA A O 1
ATOM 1733 N N . ASP A 1 225 ? -14.828 30.094 38.815 1.00 37.35 224 ASP A N 1
ATOM 1734 C CA . ASP A 1 225 ? -14.866 28.757 38.218 1.00 32.99 224 ASP A CA 1
ATOM 1735 C C . ASP A 1 225 ? -13.449 28.226 38.078 1.00 30.59 224 ASP A C 1
ATOM 1736 O O . ASP A 1 225 ? -13.173 27.039 38.223 1.00 36.98 224 ASP A O 1
ATOM 1741 N N . VAL A 1 226 ? -12.566 29.177 37.771 1.00 32.85 225 VAL A N 1
ATOM 1742 C CA . VAL A 1 226 ? -11.151 28.869 37.694 1.00 33.04 225 VAL A CA 1
ATOM 1743 C C . VAL A 1 226 ? -10.359 29.901 38.491 1.00 28.37 225 VAL A C 1
ATOM 1744 O O . VAL A 1 226 ? -10.639 31.091 38.460 1.00 24.65 225 VAL A O 1
ATOM 1748 N N . ILE A 1 227 ? -9.350 29.412 39.196 1.00 24.77 226 ILE A N 1
ATOM 1749 C CA . ILE A 1 227 ? -8.333 30.303 39.737 1.00 26.18 226 ILE A CA 1
ATOM 1750 C C . ILE A 1 227 ? -6.999 29.930 39.093 1.00 21.37 226 ILE A C 1
ATOM 1751 O O . ILE A 1 227 ? -6.650 28.750 39.170 1.00 35.40 226 ILE A O 1
ATOM 1756 N N . TYR A 1 228 ? -6.338 30.902 38.503 1.00 25.95 227 TYR A N 1
ATOM 1757 C CA . TYR A 1 228 ? -5.122 30.805 37.718 1.00 25.88 227 TYR A CA 1
ATOM 1758 C C . TYR A 1 228 ? -3.997 31.638 38.291 1.00 31.17 227 TYR A C 1
ATOM 1759 O O . TYR A 1 228 ? -4.126 32.836 38.545 1.00 41.64 227 TYR A O 1
ATOM 1768 N N . THR A 1 229 ? -2.812 31.057 38.489 1.00 27.49 228 THR A N 1
ATOM 1769 C CA . THR A 1 229 ? -1.701 31.968 38.814 1.00 28.69 228 THR A CA 1
ATOM 1770 C C . THR A 1 229 ? -0.451 31.569 38.037 1.00 38.29 228 THR A C 1
A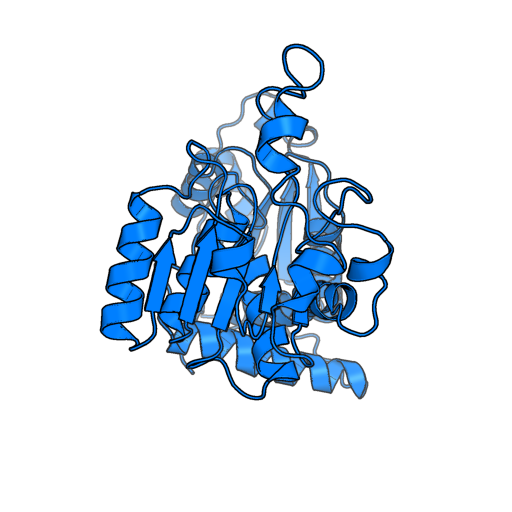TOM 1771 O O . THR A 1 229 ? -0.476 30.631 37.229 1.00 32.61 228 THR A O 1
ATOM 1775 N N . ASP A 1 230 ? 0.633 32.298 38.248 1.00 31.11 229 ASP A N 1
ATOM 1776 C CA . ASP A 1 230 ? 1.902 32.113 37.551 1.00 29.80 229 ASP A CA 1
ATOM 1777 C C . ASP A 1 230 ? 3.027 32.556 38.478 1.00 44.39 229 ASP A C 1
ATOM 1778 O O . ASP A 1 230 ? 2.769 33.047 39.584 1.00 35.20 229 ASP A O 1
ATOM 1783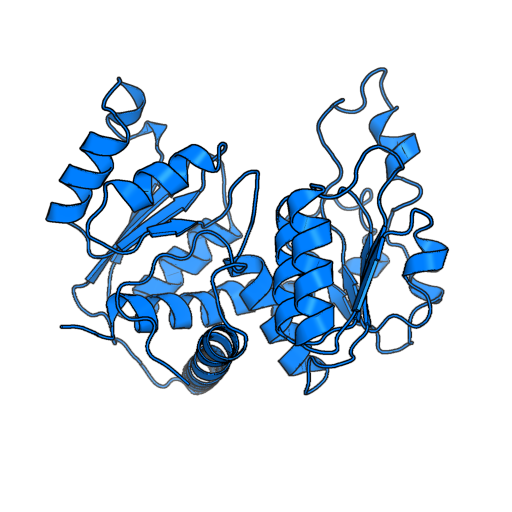 N N . VAL A 1 231 ? 4.281 32.399 38.075 1.00 34.32 230 VAL A N 1
ATOM 1784 C CA . VAL A 1 231 ? 5.371 32.887 38.910 1.00 38.75 230 VAL A CA 1
ATOM 1785 C C . VAL A 1 231 ? 5.337 34.412 39.055 1.00 43.68 230 VAL A C 1
ATOM 1786 O O . VAL A 1 231 ? 4.950 35.140 38.137 1.00 31.47 230 VAL A O 1
ATOM 1790 N N . TRP A 1 232 ? 5.767 34.863 40.230 1.00 49.69 231 TRP A N 1
ATOM 1791 C CA . TRP A 1 232 ? 5.815 36.267 40.615 1.00 49.85 231 TRP A CA 1
ATOM 1792 C C . TRP A 1 232 ? 6.821 37.072 39.805 1.00 46.24 231 TRP A C 1
ATOM 1793 O O . TRP A 1 232 ? 7.760 36.534 39.219 1.00 44.20 231 TRP A O 1
ATOM 1804 N N . ALA A 1 233 ? 6.636 38.391 39.765 1.00 49.20 232 ALA A N 1
ATOM 1805 C CA . ALA A 1 233 ? 7.582 39.241 39.049 1.00 50.29 232 ALA A CA 1
ATOM 1806 C C . ALA A 1 233 ? 8.985 39.089 39.626 1.00 61.96 232 ALA A C 1
ATOM 1807 O O . ALA A 1 233 ? 9.260 39.591 40.718 1.00 71.59 232 ALA A O 1
ATOM 1809 N N . SER A 1 234 ? 9.853 38.401 38.896 1.00 67.08 233 SER A N 1
ATOM 1810 C CA . SER A 1 234 ? 11.219 38.184 39.352 1.00 83.80 233 SER A CA 1
ATOM 1811 C C . SER A 1 234 ? 11.909 39.531 39.579 1.00 101.34 233 SER A C 1
ATOM 1812 O O . SER A 1 234 ? 12.625 39.718 40.559 1.00 105.35 233 SER A O 1
ATOM 1815 N N . MET A 1 235 ? 11.566 40.455 38.700 1.00 105.24 234 MET A N 1
ATOM 1816 C CA . MET A 1 235 ? 12.015 41.836 38.719 1.00 110.51 234 MET A CA 1
ATOM 1817 C C . MET A 1 235 ? 11.944 42.397 40.135 1.00 114.53 234 MET A C 1
ATOM 1818 O O . MET A 1 235 ? 10.897 42.369 40.777 1.00 100.88 234 MET A O 1
ATOM 1823 N N . GLY A 1 236 ? 13.088 42.880 40.608 1.00 120.90 235 GLY A N 1
ATOM 1824 C CA . GLY A 1 236 ? 13.204 43.339 41.986 1.00 128.94 235 GLY A CA 1
ATOM 1825 C C . GLY A 1 236 ? 13.513 42.137 42.881 1.00 137.09 235 GLY A C 1
ATOM 1826 O O . GLY A 1 236 ? 13.135 42.157 44.057 1.00 143.62 235 GLY A O 1
ATOM 1827 N N . GLN A 1 237 ? 14.175 41.165 42.282 1.00 143.50 236 GLN A N 1
ATOM 1828 C CA . GLN A 1 237 ? 14.514 39.859 42.818 1.00 149.51 236 GLN A CA 1
ATOM 1829 C C . GLN A 1 237 ? 14.716 39.865 44.329 1.00 157.91 236 GLN A C 1
ATOM 1830 O O . GLN A 1 237 ? 15.844 39.851 44.816 1.00 157.91 236 GLN A O 1
ATOM 1836 N N . GLU A 1 238 ? 13.578 39.893 45.012 1.00 157.91 237 GLU A N 1
ATOM 1837 C CA . GLU A 1 238 ? 13.508 40.011 46.461 1.00 157.91 237 GLU A CA 1
ATOM 1838 C C . GLU A 1 238 ? 14.498 41.088 46.916 1.00 157.91 237 GLU A C 1
ATOM 1839 O O . GLU A 1 238 ? 15.266 40.872 47.845 1.00 157.91 237 GLU A O 1
ATOM 1845 N N . ALA A 1 239 ? 14.425 42.193 46.201 1.00 157.91 238 ALA A N 1
ATOM 1846 C CA . ALA A 1 239 ? 15.215 43.401 46.244 1.00 157.91 238 ALA A CA 1
ATOM 1847 C C . ALA A 1 239 ? 16.115 43.472 47.478 1.00 157.91 238 ALA A C 1
ATOM 1848 O O . ALA A 1 239 ? 17.217 42.927 47.470 1.00 157.91 238 ALA A O 1
ATOM 1850 N N . GLU A 1 240 ? 15.612 44.152 48.501 1.00 157.91 239 GLU A N 1
ATOM 1851 C CA . GLU A 1 240 ? 16.295 44.292 49.781 1.00 157.91 239 GLU A CA 1
ATOM 1852 C C . GLU A 1 240 ? 16.779 42.932 50.293 1.00 157.91 239 GLU A C 1
ATOM 1853 O O . GLU A 1 240 ? 17.919 42.798 50.733 1.00 157.91 239 GLU A O 1
ATOM 1859 N N . ALA A 1 241 ? 15.874 41.969 50.203 1.00 157.91 240 ALA A N 1
ATOM 1860 C CA . ALA A 1 241 ?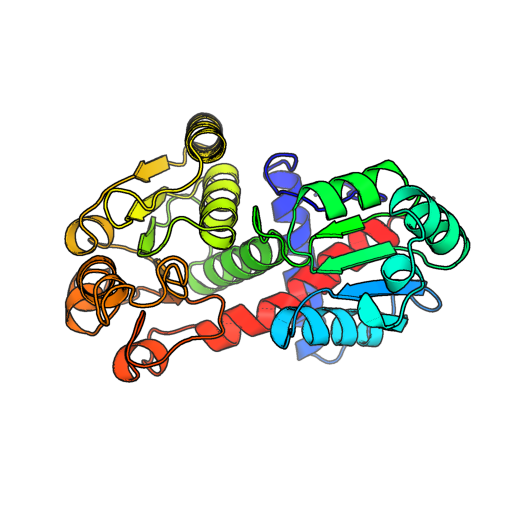 16.047 40.582 50.591 1.00 157.91 240 ALA A CA 1
ATOM 1861 C C . ALA A 1 241 ? 14.691 39.929 50.862 1.00 150.65 240 ALA A C 1
ATOM 1862 O O . ALA A 1 241 ? 14.612 38.815 51.397 1.00 150.63 240 ALA A O 1
ATOM 1864 N N . GLU A 1 242 ? 13.614 40.638 50.492 1.00 136.78 241 GLU A N 1
ATOM 1865 C CA . GLU A 1 242 ? 12.288 40.094 50.750 1.00 122.11 241 GLU A CA 1
ATOM 1866 C C . GLU A 1 242 ? 11.156 41.058 50.424 1.00 107.72 241 GLU A C 1
ATOM 1867 O O . GLU A 1 242 ? 10.061 40.922 50.980 1.00 94.86 241 GLU A O 1
ATOM 1873 N N . GLU A 1 243 ? 11.384 42.022 49.542 1.00 100.05 242 GLU A N 1
ATOM 1874 C CA . GLU A 1 243 ? 10.317 42.927 49.124 1.00 93.46 242 GLU A CA 1
ATOM 1875 C C . GLU A 1 243 ? 9.381 42.235 48.131 1.00 86.08 242 GLU A C 1
ATOM 1876 O O . GLU A 1 243 ? 8.162 42.401 48.185 1.00 75.08 242 GLU A O 1
ATOM 1882 N N . ARG A 1 244 ? 9.972 41.452 47.228 1.00 71.73 243 ARG A N 1
ATOM 1883 C CA . ARG A 1 244 ? 9.218 40.727 46.220 1.00 61.46 243 ARG A CA 1
ATOM 1884 C C . ARG A 1 244 ? 8.173 39.830 46.869 1.00 59.51 243 ARG A C 1
ATOM 1885 O O . ARG A 1 244 ? 7.037 39.713 46.412 1.00 60.04 243 ARG A O 1
ATOM 1893 N N . ARG A 1 245 ? 8.606 39.192 47.955 1.00 54.95 244 ARG A N 1
ATOM 1894 C CA . ARG A 1 245 ? 7.690 38.300 48.662 1.00 57.20 244 ARG A CA 1
ATOM 1895 C C . ARG A 1 245 ? 6.544 39.056 49.320 1.00 56.26 244 ARG A C 1
ATOM 1896 O O . ARG A 1 245 ? 5.374 38.717 49.112 1.00 47.44 244 ARG A O 1
ATOM 1904 N N . LYS A 1 246 ? 6.828 40.078 50.123 1.00 58.57 245 LYS A N 1
ATOM 1905 C CA . LYS A 1 246 ? 5.774 40.752 50.882 1.00 52.47 245 LYS A CA 1
ATOM 1906 C C . LYS A 1 246 ? 4.698 41.350 49.993 1.00 48.43 245 LYS A C 1
ATOM 1907 O O . LYS A 1 246 ? 3.562 41.519 50.448 1.00 44.59 245 LYS A O 1
ATOM 1913 N N . ILE A 1 247 ? 4.981 41.691 48.736 1.00 50.29 246 ILE A N 1
ATOM 1914 C CA . ILE A 1 247 ? 3.901 42.247 47.916 1.00 54.21 246 ILE A CA 1
ATOM 1915 C C . ILE A 1 247 ? 3.148 41.184 47.124 1.00 52.97 246 ILE A C 1
ATOM 1916 O O . ILE A 1 247 ? 1.945 41.350 46.904 1.00 56.68 246 ILE A O 1
ATOM 1921 N N . PHE A 1 248 ? 3.817 40.119 46.694 1.00 52.07 247 PHE A N 1
ATOM 1922 C CA . PHE A 1 248 ? 3.160 39.071 45.912 1.00 44.71 247 PHE A CA 1
ATOM 1923 C C . PHE A 1 248 ? 2.619 37.983 46.829 1.00 43.12 247 PHE A C 1
ATOM 1924 O O . PHE A 1 248 ? 1.602 37.344 46.553 1.00 43.10 247 PHE A O 1
ATOM 1932 N N . ARG A 1 249 ? 3.292 37.772 47.962 1.00 39.42 248 ARG A N 1
ATOM 1933 C CA . ARG A 1 249 ? 2.863 36.728 48.884 1.00 38.62 248 ARG A CA 1
ATOM 1934 C C . ARG A 1 249 ? 1.398 36.811 49.281 1.00 38.92 248 ARG A C 1
ATOM 1935 O O . ARG A 1 249 ? 0.780 35.744 49.431 1.00 32.46 248 ARG A O 1
ATOM 1943 N N . PRO A 1 250 ? 0.780 37.971 49.479 1.00 44.00 249 PRO A N 1
ATOM 1944 C CA . PRO A 1 250 ? -0.662 37.911 49.776 1.00 48.11 249 PRO A CA 1
ATOM 1945 C C . PRO A 1 250 ? -1.441 37.372 48.584 1.00 51.94 249 PRO A C 1
ATOM 1946 O O . PRO A 1 250 ? -2.560 36.878 48.720 1.00 44.57 249 PRO A O 1
ATOM 1950 N N . PHE A 1 251 ? -0.846 37.449 47.395 1.00 56.31 250 PHE A N 1
ATOM 1951 C CA . PHE A 1 251 ? -1.531 36.887 46.233 1.00 59.13 250 PHE A CA 1
ATOM 1952 C C . PHE A 1 251 ? -1.213 35.410 46.031 1.00 67.28 250 PHE A C 1
ATOM 1953 O O . PHE A 1 251 ? -1.340 34.941 44.893 1.00 73.21 250 PHE A O 1
ATOM 1961 N N . GLN A 1 252 ? -0.814 34.689 47.075 1.00 60.56 251 GLN A N 1
ATOM 1962 C CA . GLN A 1 252 ? -0.449 33.281 46.928 1.00 53.90 251 GLN A CA 1
ATOM 1963 C C . GLN A 1 252 ? -1.667 32.369 46.975 1.00 54.95 251 GLN A C 1
ATOM 1964 O O . GLN A 1 252 ? -2.504 32.498 47.868 1.00 38.45 251 GLN A O 1
ATOM 1970 N N . VAL A 1 253 ? -1.779 31.435 46.025 1.00 52.91 252 VAL A N 1
ATOM 1971 C CA . VAL A 1 253 ? -2.936 30.531 45.998 1.00 45.94 252 VAL A CA 1
ATOM 1972 C C . VAL A 1 253 ? -2.742 29.388 46.990 1.00 50.56 252 VAL A C 1
ATOM 1973 O O . VAL A 1 253 ? -1.876 28.520 46.839 1.00 43.61 252 VAL A O 1
ATOM 1977 N N . ASN A 1 254 ? -3.567 29.403 48.043 1.00 42.15 253 ASN A N 1
ATOM 1978 C CA . ASN A 1 254 ? -3.504 28.369 49.068 1.00 39.03 253 ASN A CA 1
ATOM 1979 C C . ASN A 1 254 ? -4.910 27.918 49.433 1.00 37.04 253 ASN A C 1
ATOM 1980 O O . ASN A 1 254 ? -5.910 28.347 48.857 1.00 37.77 253 ASN A O 1
ATOM 1985 N N . LYS A 1 255 ? -4.974 27.023 50.408 1.00 36.14 254 LYS A N 1
ATOM 1986 C CA . LYS A 1 255 ? -6.278 26.441 50.751 1.00 46.68 254 LYS A CA 1
ATOM 1987 C C . LYS A 1 255 ? -7.259 27.486 51.248 1.00 50.87 254 LYS A C 1
ATOM 1988 O O . LYS A 1 255 ? -8.485 27.351 51.146 1.00 51.14 254 LYS A O 1
ATOM 1994 N N . ASP A 1 256 ? -6.746 28.592 51.796 1.00 46.01 255 ASP A N 1
ATOM 1995 C CA . ASP A 1 256 ? -7.676 29.606 52.292 1.00 51.05 255 ASP A CA 1
ATOM 1996 C C . ASP A 1 256 ? -8.221 30.459 51.156 1.00 53.96 255 ASP A C 1
ATOM 1997 O O . ASP A 1 256 ? -9.440 30.613 51.030 1.00 51.74 255 ASP A O 1
ATOM 2002 N N . LEU A 1 257 ? -7.328 31.006 50.336 1.00 46.93 256 LEU A N 1
ATOM 2003 C CA . LEU A 1 257 ? -7.764 31.764 49.166 1.00 45.64 256 LEU A CA 1
ATOM 2004 C C . LEU A 1 257 ? -8.757 30.957 48.337 1.00 45.00 256 LEU A C 1
ATOM 2005 O O . LEU A 1 257 ? -9.778 31.443 47.866 1.00 48.10 256 LEU A O 1
ATOM 2010 N N . VAL A 1 258 ? -8.398 29.688 48.177 1.00 45.41 257 VAL A N 1
ATOM 2011 C CA . VAL A 1 258 ? -9.151 28.770 47.329 1.00 47.52 257 VAL A CA 1
ATOM 2012 C C . VAL A 1 258 ? -10.524 28.500 47.910 1.00 56.15 257 VAL A C 1
ATOM 2013 O O . VAL A 1 258 ? -11.473 28.211 47.182 1.00 46.55 257 VAL A O 1
ATOM 2017 N N . LYS A 1 259 ? -10.600 28.610 49.231 1.00 59.12 258 LYS A N 1
ATOM 2018 C CA . LYS A 1 259 ? -11.830 28.374 49.968 1.00 60.79 258 LYS A CA 1
ATOM 2019 C C . LYS A 1 259 ? -13.009 29.109 49.341 1.00 48.98 258 LYS A C 1
ATOM 2020 O O . LYS A 1 259 ? -14.113 28.571 49.246 1.00 44.94 258 LYS A O 1
ATOM 2026 N N . HIS A 1 260 ? -12.749 30.340 48.918 1.00 46.16 259 HIS A N 1
ATOM 2027 C CA . HIS A 1 260 ? -13.791 31.221 48.411 1.00 55.76 259 HIS A CA 1
ATOM 2028 C C . HIS A 1 260 ? -14.371 30.869 47.055 1.00 56.63 259 HIS A C 1
ATOM 2029 O O . HIS A 1 260 ? -15.488 31.298 46.734 1.00 55.53 259 HIS A O 1
ATOM 2036 N N . ALA A 1 261 ? -13.675 30.117 46.212 1.00 49.42 260 ALA A N 1
ATOM 2037 C CA . ALA A 1 261 ? -14.190 29.862 44.864 1.00 44.98 260 ALA A CA 1
ATOM 2038 C C . ALA A 1 261 ? -15.256 28.781 44.895 1.00 44.16 260 ALA A C 1
ATOM 2039 O O . ALA A 1 261 ? -15.438 28.174 45.957 1.00 45.16 260 ALA A O 1
ATOM 2041 N N . LYS A 1 262 ? -15.934 28.546 43.771 1.00 32.14 261 LYS A N 1
ATOM 2042 C CA . LYS A 1 262 ? -16.890 27.438 43.761 1.00 42.94 261 LYS A CA 1
ATOM 2043 C C . LYS A 1 262 ? -16.153 26.163 44.163 1.00 49.71 261 LYS A C 1
ATOM 2044 O O . LYS A 1 262 ? -14.939 26.050 43.983 1.00 37.88 261 LYS A O 1
ATOM 2050 N N . PRO A 1 263 ? -16.877 25.221 44.741 1.00 51.54 262 PRO A N 1
ATOM 2051 C CA . PRO A 1 263 ? -16.240 23.983 45.196 1.00 54.75 262 PRO A CA 1
ATOM 2052 C C . PRO A 1 263 ? -15.615 23.214 44.028 1.00 44.95 262 PRO A C 1
ATOM 2053 O O . PRO A 1 263 ? -14.560 22.601 44.181 1.00 60.95 262 PRO A O 1
ATOM 2057 N N . ASP A 1 264 ? -16.268 23.248 42.877 1.00 40.98 263 ASP A N 1
ATOM 2058 C CA . ASP A 1 264 ? -15.800 22.537 41.692 1.00 46.74 263 ASP A CA 1
ATOM 2059 C C . ASP A 1 264 ? -14.882 23.394 40.827 1.00 50.69 263 ASP A C 1
ATOM 2060 O O . ASP A 1 264 ? -14.718 23.139 39.632 1.00 54.73 263 ASP A O 1
ATOM 2065 N N . TYR A 1 265 ? -14.277 24.421 41.421 1.00 46.12 264 TYR A N 1
ATOM 2066 C CA . TYR A 1 265 ? -13.370 25.309 40.713 1.00 38.23 264 TYR A CA 1
ATOM 2067 C C . TYR A 1 265 ? -12.170 24.536 40.153 1.00 35.10 264 TYR A C 1
ATOM 2068 O O . TYR A 1 265 ? -11.831 23.479 40.682 1.00 29.25 264 TYR A O 1
ATOM 2077 N N . MET A 1 266 ? -11.531 25.060 39.121 1.00 37.52 265 MET A N 1
ATOM 2078 C CA . MET A 1 266 ? -10.343 24.486 38.509 1.00 31.38 265 MET A CA 1
ATOM 2079 C C . MET A 1 266 ? -9.115 25.280 38.956 1.00 22.84 265 MET A C 1
ATOM 2080 O O . MET A 1 266 ? -9.055 26.491 38.743 1.00 33.75 265 MET A O 1
ATOM 2085 N N . PHE A 1 267 ? -8.107 24.632 39.540 1.00 24.77 266 PHE A N 1
ATOM 2086 C CA . PHE A 1 267 ? -6.864 25.351 39.758 1.00 26.80 266 PHE A CA 1
ATOM 2087 C C . PHE A 1 267 ? -5.957 25.225 38.531 1.00 27.31 266 PHE A C 1
ATOM 2088 O O . PHE A 1 267 ? -5.640 24.098 38.157 1.00 25.27 266 PHE A O 1
ATOM 2096 N N . MET A 1 268 ? -5.569 26.350 37.951 1.00 26.17 267 MET A N 1
ATOM 2097 C CA . MET A 1 268 ? -4.718 26.298 36.759 1.00 30.04 267 MET A CA 1
ATOM 2098 C C . MET A 1 268 ? -3.420 27.039 37.021 1.00 34.31 267 MET A C 1
ATOM 2099 O O . MET A 1 268 ? -3.390 27.954 37.841 1.00 31.12 267 MET A O 1
ATOM 2104 N N . HIS A 1 269 ? -2.359 26.634 36.347 1.00 26.08 268 HIS A N 1
ATOM 2105 C CA . HIS A 1 269 ? -1.042 27.240 36.386 1.00 22.38 268 HIS A CA 1
ATOM 2106 C C . HIS A 1 269 ? -0.287 26.836 35.112 1.00 30.75 268 HIS A C 1
ATOM 2107 O O . HIS A 1 269 ? -0.184 25.628 34.861 1.00 25.45 268 HIS A O 1
ATOM 2114 N N . CYS A 1 270 ? 0.223 27.809 34.388 1.00 27.98 269 CYS A N 1
ATOM 2115 C CA . CYS A 1 270 ? 0.903 27.522 33.127 1.00 33.33 269 CYS A CA 1
ATOM 2116 C C . CYS A 1 270 ? 2.210 26.761 33.296 1.00 40.66 269 CYS A C 1
ATOM 2117 O O . CYS A 1 270 ? 2.740 26.196 32.328 1.00 29.94 269 CYS A O 1
ATOM 2120 N N . LEU A 1 271 ? 2.764 26.729 34.499 1.00 27.72 270 LEU A N 1
ATOM 2121 C CA . LEU A 1 271 ? 4.040 26.131 34.813 1.00 22.23 270 LEU A CA 1
ATOM 2122 C C . LEU A 1 271 ? 5.176 26.868 34.118 1.00 18.20 270 LEU A C 1
ATOM 2123 O O . LEU A 1 271 ? 4.971 27.629 33.168 1.00 20.91 270 LEU A O 1
ATOM 2128 N N . PRO A 1 272 ? 6.419 26.725 34.588 1.00 22.41 271 PRO A N 1
ATOM 2129 C CA . PRO A 1 272 ? 6.772 25.976 35.800 1.00 20.08 271 PRO A CA 1
ATOM 2130 C C . PRO A 1 272 ? 6.336 26.709 37.077 1.00 26.25 271 PRO A C 1
ATOM 2131 O O . PRO A 1 272 ? 6.240 27.929 37.087 1.00 37.67 271 PRO A O 1
ATOM 2135 N N . ALA A 1 273 ? 6.032 25.953 38.116 1.00 27.61 272 ALA A N 1
ATOM 2136 C CA . ALA A 1 273 ? 5.635 26.536 39.380 1.00 36.65 272 ALA A CA 1
ATOM 2137 C C . ALA A 1 273 ? 6.807 26.559 40.368 1.00 44.58 272 ALA A C 1
ATOM 2138 O O . ALA A 1 273 ? 7.676 25.678 40.383 1.00 32.85 272 ALA A O 1
ATOM 2140 N N . HIS A 1 274 ? 6.773 27.603 41.189 1.00 36.83 273 HIS A N 1
ATOM 2141 C CA . HIS A 1 274 ? 7.665 27.731 42.338 1.00 37.81 273 HIS A CA 1
ATOM 2142 C C . HIS A 1 274 ? 6.881 27.280 43.560 1.00 31.08 273 HIS A C 1
ATOM 2143 O O . HIS A 1 274 ? 6.157 28.099 44.142 1.00 45.99 273 HIS A O 1
ATOM 2150 N N . ARG A 1 275 ? 6.963 26.009 43.930 1.00 30.87 274 ARG A N 1
ATOM 2151 C CA . ARG A 1 275 ? 6.143 25.572 45.064 1.00 37.63 274 ARG A CA 1
ATOM 2152 C C . ARG A 1 275 ? 6.563 26.377 46.306 1.00 38.96 274 ARG A C 1
ATOM 2153 O O . ARG A 1 275 ? 7.764 26.624 46.435 1.00 35.04 274 ARG A O 1
ATOM 2161 N N . GLY A 1 276 ? 5.576 26.752 47.097 1.00 45.02 275 GLY A N 1
ATOM 2162 C CA . GLY A 1 276 ? 5.659 27.513 48.320 1.00 35.02 275 GLY A CA 1
ATOM 2163 C C . GLY A 1 276 ? 5.634 29.008 48.067 1.00 47.02 275 GLY A C 1
ATOM 2164 O O . GLY A 1 276 ? 5.603 29.806 49.008 1.00 51.27 275 GLY A O 1
ATOM 2165 N N . GLU A 1 277 ? 5.654 29.396 46.792 1.00 35.24 276 GLU A N 1
ATOM 2166 C CA . GLU A 1 277 ? 5.562 30.812 46.446 1.00 33.92 276 GLU A CA 1
ATOM 2167 C C . GLU A 1 277 ? 4.162 31.114 45.906 1.00 43.95 276 GLU A C 1
ATOM 2168 O O . GLU A 1 277 ? 3.241 31.254 46.718 1.00 37.87 276 GLU A O 1
ATOM 2174 N N . GLU A 1 278 ? 3.977 31.201 44.584 1.00 41.09 277 GLU A N 1
ATOM 2175 C CA . GLU A 1 278 ? 2.681 31.579 44.018 1.00 28.96 277 GLU A CA 1
ATOM 2176 C C . GLU A 1 278 ? 1.614 30.559 44.367 1.00 25.13 277 GLU A C 1
ATOM 2177 O O . GLU A 1 278 ? 0.407 30.802 44.345 1.00 34.75 277 GLU A O 1
ATOM 2183 N N . VAL A 1 279 ? 2.051 29.357 44.712 1.00 26.33 278 VAL A N 1
ATOM 2184 C CA . VAL A 1 279 ? 1.114 28.284 45.020 1.00 26.82 278 VAL A CA 1
ATOM 2185 C C . VAL A 1 279 ? 1.768 27.306 45.985 1.00 26.63 278 VAL A C 1
ATOM 2186 O O . VAL A 1 279 ? 2.994 27.182 46.049 1.00 34.63 278 VAL A O 1
ATOM 2190 N N . THR A 1 280 ? 0.916 26.630 46.741 1.00 36.59 279 THR A N 1
ATOM 2191 C CA . THR A 1 280 ? 1.331 25.678 47.758 1.00 42.63 279 THR A CA 1
ATOM 2192 C C . THR A 1 280 ? 1.157 24.246 47.262 1.00 46.18 279 THR A C 1
ATOM 2193 O O . THR A 1 280 ? 0.317 24.001 46.387 1.00 38.69 279 THR A O 1
ATOM 2197 N N . ASP A 1 281 ? 1.926 23.314 47.811 1.00 41.88 280 ASP A N 1
ATOM 2198 C CA . ASP A 1 281 ? 1.807 21.920 47.402 1.00 41.59 280 ASP A CA 1
ATOM 2199 C C . ASP A 1 281 ? 0.371 21.433 47.489 1.00 39.18 280 ASP A C 1
ATOM 2200 O O . ASP A 1 281 ? -0.141 20.717 46.628 1.00 33.29 280 ASP A O 1
ATOM 2205 N N . ASP A 1 282 ? -0.284 21.834 48.574 1.00 34.92 281 ASP A N 1
ATOM 2206 C CA . ASP A 1 282 ? -1.637 21.330 48.803 1.00 38.74 281 ASP A CA 1
ATOM 2207 C C . ASP A 1 282 ? -2.622 21.791 47.750 1.00 34.38 281 ASP A C 1
ATOM 2208 O O . ASP A 1 282 ? -3.610 21.103 47.481 1.00 48.12 281 ASP A O 1
ATOM 2213 N N . VAL A 1 283 ? -2.408 22.952 47.132 1.00 37.44 282 VAL A N 1
ATOM 2214 C CA . VAL A 1 283 ? -3.387 23.322 46.094 1.00 37.05 282 VAL A CA 1
ATOM 2215 C C . VAL A 1 283 ? -3.016 22.638 44.778 1.00 27.13 282 VAL A C 1
ATOM 2216 O O . VAL A 1 283 ? -3.846 21.989 44.146 1.00 33.22 282 VAL A O 1
ATOM 2220 N N . ILE A 1 284 ? -1.758 22.763 44.379 1.00 33.49 283 ILE A N 1
ATOM 2221 C CA . ILE A 1 284 ? -1.378 22.299 43.042 1.00 32.73 283 ILE A CA 1
ATOM 2222 C C . ILE A 1 284 ? -1.515 20.786 42.939 1.00 36.61 283 ILE A C 1
ATOM 2223 O O . ILE A 1 284 ? -1.953 20.275 41.904 1.00 32.92 283 ILE A O 1
ATOM 2228 N N . ASP A 1 285 ? -1.169 20.092 44.017 1.00 30.00 284 ASP A N 1
ATOM 2229 C CA . ASP A 1 285 ? -1.350 18.644 44.045 1.00 35.44 284 ASP A CA 1
ATOM 2230 C C . ASP A 1 285 ? -2.763 18.283 44.479 1.00 42.19 284 ASP A C 1
ATOM 2231 O O . ASP A 1 285 ? -3.096 17.119 44.721 1.00 53.80 284 ASP A O 1
ATOM 2236 N N . SER A 1 286 ? -3.643 19.281 44.575 1.00 43.90 285 SER A N 1
ATOM 2237 C CA . SER A 1 286 ? -5.003 19.001 45.019 1.00 47.44 285 SER A CA 1
ATOM 2238 C C . SER A 1 286 ? -5.870 18.405 43.916 1.00 44.36 285 SER A C 1
ATOM 2239 O O . SER A 1 286 ? -5.612 18.611 42.736 1.00 36.97 285 SER A O 1
ATOM 2242 N N . PRO A 1 287 ? -6.912 17.684 44.292 1.00 39.21 286 PRO A N 1
ATOM 2243 C CA . PRO A 1 287 ? -7.840 17.116 43.317 1.00 37.66 286 PRO A CA 1
ATOM 2244 C C . PRO A 1 287 ? -8.445 18.162 42.390 1.00 36.27 286 PRO A C 1
ATOM 2245 O O . PRO A 1 287 ? -8.857 17.841 41.267 1.00 41.49 286 PRO A O 1
ATOM 2249 N N . ASN A 1 288 ? -8.510 19.412 42.845 1.00 33.55 287 ASN A N 1
ATOM 2250 C CA . ASN A 1 288 ? -9.097 20.460 42.018 1.00 32.35 287 ASN A CA 1
ATOM 2251 C C . ASN A 1 288 ? -8.071 21.014 41.033 1.00 26.99 287 ASN A C 1
ATOM 2252 O O . ASN A 1 288 ? -8.461 21.735 40.119 1.00 27.64 287 ASN A O 1
ATOM 2257 N N . SER A 1 289 ? -6.782 20.704 41.177 1.00 28.10 288 SER A N 1
ATOM 2258 C CA . SER A 1 289 ? -5.800 21.202 40.217 1.00 32.79 288 SER A CA 1
ATOM 2259 C C . SER A 1 289 ? -5.859 20.471 38.871 1.00 36.60 288 SER A C 1
ATOM 2260 O O . SER A 1 289 ? -6.003 19.244 38.848 1.00 26.84 288 SER A O 1
ATOM 2263 N N . VAL A 1 290 ? -5.747 21.182 37.756 1.00 36.25 289 VAL A N 1
ATOM 2264 C CA . VAL A 1 290 ? -5.770 20.546 36.429 1.00 23.51 289 VAL A CA 1
ATOM 2265 C C . VAL A 1 290 ? -4.491 20.864 35.676 1.00 22.13 289 VAL A C 1
ATOM 2266 O O . VAL A 1 290 ? -4.428 20.858 34.444 1.00 33.60 289 VAL A O 1
ATOM 2270 N N . VAL A 1 291 ? -3.395 21.163 36.377 1.00 21.90 290 VAL A N 1
ATOM 2271 C CA . VAL A 1 291 ? -2.222 21.678 35.681 1.00 22.57 290 VAL A CA 1
ATOM 2272 C C . VAL A 1 291 ? -1.606 20.637 34.742 1.00 27.72 290 VAL A C 1
ATOM 2273 O O . VAL A 1 291 ? -0.994 21.085 33.770 1.00 27.45 290 VAL A O 1
ATOM 2277 N N . TRP A 1 292 ? -1.746 19.346 35.025 1.00 22.11 291 TRP A N 1
ATOM 2278 C CA . TRP A 1 292 ? -1.149 18.350 34.114 1.00 23.38 291 TRP A CA 1
ATOM 2279 C C . TRP A 1 292 ? -2.003 18.205 32.856 1.00 22.08 291 TRP A C 1
ATOM 2280 O O . TRP A 1 292 ? -1.455 18.206 31.748 1.00 21.14 291 TRP A O 1
ATOM 2291 N N . ASP A 1 293 ? -3.326 18.145 32.931 1.00 23.36 292 ASP A N 1
ATOM 2292 C CA . ASP A 1 293 ? -4.216 18.203 31.773 1.00 24.64 292 ASP A CA 1
ATOM 2293 C C . ASP A 1 293 ? -4.037 19.485 30.971 1.00 31.87 292 ASP A C 1
ATOM 2294 O O . ASP A 1 293 ? -4.059 19.511 29.738 1.00 19.20 292 ASP A O 1
ATOM 2299 N N . GLN A 1 294 ? -3.841 20.619 31.650 1.00 23.35 293 GLN A N 1
ATOM 2300 C CA . GLN A 1 294 ? -3.631 21.895 30.975 1.00 20.42 293 GLN A CA 1
ATOM 2301 C C . GLN A 1 294 ? -2.303 21.860 30.231 1.00 17.25 293 GLN A C 1
ATOM 2302 O O . GLN A 1 294 ? -2.112 22.327 29.102 1.00 21.98 293 GLN A O 1
ATOM 2308 N N . ALA A 1 295 ? -1.282 21.279 30.873 1.00 16.50 294 ALA A N 1
ATOM 2309 C CA . ALA A 1 295 ? 0.019 21.227 30.202 1.00 18.12 294 ALA A CA 1
ATOM 2310 C C . ALA A 1 295 ? -0.025 20.307 28.985 1.00 16.88 294 ALA A C 1
ATOM 2311 O O . ALA A 1 295 ? 0.564 20.581 27.938 1.00 21.48 294 ALA A O 1
ATOM 2313 N N . GLU A 1 296 ? -0.736 19.191 29.145 1.00 18.99 295 GLU A N 1
ATOM 2314 C CA . GLU A 1 296 ? -0.895 18.255 28.030 1.00 19.40 295 GLU A CA 1
ATOM 2315 C C . GLU A 1 296 ? -1.512 18.917 26.801 1.00 17.21 295 GLU A C 1
ATOM 2316 O O . GLU A 1 296 ? -1.060 18.645 25.677 1.00 18.63 295 GLU A O 1
ATOM 2322 N N . ASN A 1 297 ? -2.526 19.761 27.005 1.00 16.30 296 ASN A N 1
ATOM 2323 C CA . ASN A 1 297 ? -3.238 20.444 25.935 1.00 19.67 296 ASN A CA 1
ATOM 2324 C C . ASN A 1 297 ? -2.338 21.393 25.167 1.00 15.14 296 ASN A C 1
ATOM 2325 O O . ASN A 1 297 ? -2.688 21.839 24.068 1.00 17.98 296 ASN A O 1
ATOM 2330 N N . ARG A 1 298 ? -1.133 21.692 25.670 1.00 14.13 297 ARG A N 1
ATOM 2331 C CA . ARG A 1 298 ? -0.245 22.439 24.775 1.00 12.71 297 ARG A CA 1
ATOM 2332 C C . ARG A 1 298 ? 0.066 21.619 23.504 1.00 17.27 297 ARG A C 1
ATOM 2333 O O . ARG A 1 298 ? 0.142 22.158 22.418 1.00 16.54 297 ARG A O 1
ATOM 2341 N N . LEU A 1 299 ? 0.289 20.328 23.683 1.00 18.57 298 LEU A N 1
ATOM 2342 C CA . LEU A 1 299 ? 0.562 19.424 22.553 1.00 18.37 298 LEU A CA 1
ATOM 2343 C C . LEU A 1 299 ? -0.620 19.398 21.604 1.00 11.18 298 LEU A C 1
ATOM 2344 O O . LEU A 1 299 ? -0.434 19.664 20.413 1.00 15.16 298 LEU A O 1
ATOM 2349 N N . HIS A 1 300 ? -1.830 19.115 22.112 1.00 14.53 299 HIS A N 1
ATOM 2350 C CA . HIS A 1 300 ? -2.974 19.023 21.199 1.00 14.19 299 HIS A CA 1
ATOM 2351 C C . HIS A 1 300 ? -3.315 20.333 20.532 1.00 17.07 299 HIS A C 1
ATOM 2352 O O . HIS A 1 300 ? -3.601 20.390 19.335 1.00 13.52 299 HIS A O 1
ATOM 2359 N N . ALA A 1 301 ? -3.299 21.460 21.259 1.00 16.58 300 ALA A N 1
ATOM 2360 C CA . ALA A 1 301 ? -3.645 22.718 20.603 1.00 12.89 300 ALA A CA 1
ATOM 2361 C C . ALA A 1 301 ? -2.595 23.155 19.598 1.00 12.33 300 ALA A C 1
ATOM 2362 O O . ALA A 1 301 ? -2.901 23.730 18.550 1.00 14.96 300 ALA A O 1
ATOM 2364 N N . GLN A 1 302 ? -1.325 22.881 19.910 1.00 16.02 301 GLN A N 1
ATOM 2365 C CA . GLN A 1 302 ? -0.282 23.313 18.974 1.00 17.09 301 GLN A CA 1
ATOM 2366 C C . GLN A 1 302 ? -0.284 22.394 17.754 1.00 16.86 301 GLN A C 1
ATOM 2367 O O . GLN A 1 302 ? -0.001 22.823 16.630 1.00 15.65 301 GLN A O 1
ATOM 2373 N N . LYS A 1 303 ? -0.625 21.125 17.954 1.00 14.49 302 LYS A N 1
ATOM 2374 C CA . LYS A 1 303 ? -0.741 20.258 16.776 1.00 12.62 302 LYS A CA 1
ATOM 2375 C C . LYS A 1 303 ? -1.801 20.824 15.843 1.00 14.82 302 LYS A C 1
ATOM 2376 O O . LYS A 1 303 ? -1.624 20.865 14.628 1.00 14.66 302 LYS A O 1
ATOM 2382 N N . ALA A 1 304 ? -2.918 21.292 16.420 1.00 14.07 303 ALA A N 1
ATOM 2383 C CA . ALA A 1 304 ? -3.984 21.919 15.662 1.00 13.35 303 ALA A CA 1
ATOM 2384 C C . ALA A 1 304 ? -3.484 23.163 14.930 1.00 14.99 303 ALA A C 1
ATOM 2385 O O . ALA A 1 304 ? -3.679 23.303 13.719 1.00 15.36 303 ALA A O 1
ATOM 2387 N N . VAL A 1 305 ? -2.808 24.056 15.670 1.00 15.53 304 VAL A N 1
ATOM 2388 C CA . VAL A 1 305 ? -2.233 25.229 15.014 1.00 16.94 304 VAL A CA 1
ATOM 2389 C C . VAL A 1 305 ? -1.366 24.867 13.810 1.00 15.50 304 VAL A C 1
ATOM 2390 O O . VAL A 1 305 ? -1.538 25.386 12.705 1.00 17.15 304 VAL A O 1
ATOM 2394 N N . LEU A 1 306 ? -0.407 23.962 13.999 1.00 17.33 305 LEU A N 1
ATOM 2395 C CA . LEU A 1 306 ? 0.545 23.625 12.937 1.00 15.90 305 LEU A CA 1
ATOM 2396 C C . LEU A 1 306 ? -0.137 23.048 11.708 1.00 13.52 305 LEU A C 1
ATOM 2397 O O . LEU A 1 306 ? 0.136 23.443 10.566 1.00 16.45 305 LEU A O 1
ATOM 2402 N N . ALA A 1 307 ? -1.048 22.100 11.915 1.00 15.73 306 ALA A N 1
ATOM 2403 C CA . ALA A 1 307 ? -1.776 21.490 10.814 1.00 11.93 306 ALA A CA 1
ATOM 2404 C C . ALA A 1 307 ? -2.598 22.513 10.056 1.00 17.33 306 ALA A C 1
ATOM 2405 O O . ALA A 1 307 ? -2.760 22.534 8.838 1.00 12.25 306 ALA A O 1
ATOM 2407 N N . LEU A 1 308 ? -3.174 23.448 10.815 1.00 18.62 307 LEU A N 1
ATOM 2408 C CA . LEU A 1 308 ? -3.997 24.472 10.189 1.00 15.88 307 LEU A CA 1
ATOM 2409 C C . LEU A 1 308 ? -3.180 25.553 9.496 1.00 19.74 307 LEU A C 1
ATOM 2410 O O . LEU A 1 308 ? -3.607 26.000 8.421 1.00 18.35 307 LEU A O 1
ATOM 2415 N N . VAL A 1 309 ? -2.044 26.003 10.045 1.00 14.68 308 VAL A N 1
ATOM 2416 C CA . VAL A 1 309 ? -1.351 27.091 9.347 1.00 14.82 308 VAL A CA 1
ATOM 2417 C C . VAL A 1 309 ? -0.401 26.551 8.278 1.00 19.41 308 VAL A C 1
ATOM 2418 O O . VAL A 1 309 ? -0.073 27.271 7.325 1.00 23.40 308 VAL A O 1
ATOM 2422 N N . MET A 1 310 ? 0.058 25.311 8.396 1.00 19.84 309 MET A N 1
ATOM 2423 C CA . MET A 1 310 ? 0.975 24.770 7.388 1.00 23.08 309 MET A CA 1
ATOM 2424 C C . MET A 1 310 ? 0.308 23.732 6.502 1.00 37.60 309 MET A C 1
ATOM 2425 O O . MET A 1 310 ? 0.853 23.268 5.503 1.00 43.39 309 MET A O 1
ATOM 2430 N N . GLY A 1 311 ? -0.887 23.322 6.904 1.00 55.23 310 GLY A N 1
ATOM 2431 C CA . GLY A 1 311 ? -1.581 22.271 6.189 1.00 73.45 310 GLY A CA 1
ATOM 2432 C C . GLY A 1 311 ? -2.553 22.795 5.154 1.00 83.64 310 GLY A C 1
ATOM 2433 O O . GLY A 1 311 ? -2.614 22.208 4.074 1.00 66.66 310 GLY A O 1
ATOM 2434 N N . GLY A 1 312 ? -3.278 23.863 5.481 1.00 91.56 311 GLY A N 1
ATOM 2435 C CA . GLY A 1 312 ? -4.101 24.532 4.471 1.00 102.48 311 GLY A CA 1
ATOM 2436 C C . GLY A 1 312 ? -3.178 25.045 3.373 1.00 108.62 311 GLY A C 1
ATOM 2437 O O . GLY A 1 312 ? -2.816 26.219 3.323 1.00 110.14 311 GLY A O 1
ATOM 2438 N N . ILE A 1 313 ? -2.762 24.140 2.485 1.00 110.44 312 ILE A N 1
ATOM 2439 C CA . ILE A 1 313 ? -1.670 24.500 1.582 1.00 110.28 312 ILE A CA 1
ATOM 2440 C C . ILE A 1 313 ? -2.146 24.875 0.179 1.00 121.38 312 ILE A C 1
ATOM 2441 O O . ILE A 1 313 ? -3.142 24.364 -0.334 1.00 123.81 312 ILE A O 1
ATOM 2446 N N . LYS A 1 314 ? -1.397 25.803 -0.414 1.00 123.33 313 LYS A N 1
ATOM 2447 C CA . LYS A 1 314 ? -1.677 26.441 -1.685 1.00 117.29 313 LYS A CA 1
ATOM 2448 C C . LYS A 1 314 ? -0.417 26.907 -2.406 1.00 104.67 313 LYS A C 1
ATOM 2449 O O . LYS A 1 314 ? 0.164 26.188 -3.220 1.00 68.29 313 LYS A O 1
#

Foldseek 3Di:
DDFCAQAAALACLPPFLVRLVLLLVQLVVVVVCVVVVNQALLQAAAEEEEEAADDDDLLVPLLQVLNVSNNYGYHYHHCCNDCVVVPDDLLVVLDVVLVPHQEYEYHEEASVSQVSSCVRHSHYYYDCDYFAAHQLLLSLVVSVVCVLVVALAAAEAEEEAAQTHHVLNVLQSSLSRHYAYEYAYQVVRHHDVVSVVSSCVSNVVNVHYYYYHHQLLVRQAQHQEYEYEDHDCVCVCPVVNPSQVRRVSQADEPVSNVRYPPLHAYEYSDDDDDPGNYHCCVCVDPRYCHVSSSNSSNSSVSSVCCRHRVVDD

InterPro domains:
  IPR002292 Ornithine/putrescine carbamoyltransferase [PR00102] (51-65)
  IPR002292 Ornithine/putrescine carbamoyltransferase [PR00102] (84-97)
  IPR002292 Ornithine/putrescine carbamoyltransferase [PR00102] (124-138)
  IPR002292 Ornithine/putrescine carbamoyltransferase [PR00102] (227-237)
  IPR002292 Ornithine/putrescine carbamoyltransferase [PR00102] (289-300)
  IPR002292 Ornithine/putrescine carbamoyltransferase [TIGR00658] (8-310)
  IPR006130 Aspartate/ornithine carbamoyltransferase [PR00100] (53-72)
  IPR006130 Aspartate/ornithine carbamoyltransferase [PR00100] (135-146)
  IPR006130 Aspartate/ornithine carbamoyltransferase [PR00100] (263-272)
  IPR006130 Aspartate/ornithine carbamoyltransferase [PR00100] (275-298)
  IPR006130 Aspartate/ornithine carbamoyltransferase [PS00097] (53-60)
  IPR006131 Aspartate/ornithine carbamoyltransferase, Asp/Orn-binding domain [PF00185] (154-308)
  IPR006132 Aspartate/ornithine carbamoyltransferase, carbamoyl-P binding [PF02729] (8-148)
  IPR024904 Ornithine carbamoyltransferase [MF_01109] (7-311)
  IPR036901 Aspartate/ornithine carbamoyltransferase superfamily [G3DSA:3.40.50.1370] (9-307)
  IPR036901 Aspartate/ornithine carbamoyltransferase superfamily [G3DSA:3.40.50.1370] (138-297)
  IPR036901 Aspartate/ornithine carbamoyltransferase superfamily [SSF53671] (4-313)

Sequence (313 aa):
VVSLAGRDLLCLQDYTAEEIWTILETAKMFKIWQKIGKPHRLLEGKTLAMIFQKPSTRTRVSFEVAMAHLGGHALYLNAQDLQLRRGETIADTARVLSRYVDAIMARVYDHKDVEDLAKYATVPVINGLSDFSHPCQALADYMTIWEKKGTIKGVKVVYVGDGNNVAHSLMIAGTKLGADVVVATPEGYEPDEKVIKWAEQNAAESGGSFELLHDPVKAVKDADVIYTDVWASMGQEAEAEERRKIFRPFQVNKDLVKHAKPDYMFMHCLPAHRGEEVTDDVIDSPNSVVWDQAENRLHAQKAVLALVMGGIK

Nearest PDB structures (foldseek):
  1a1s-assembly1_A  TM=9.854E-01  e=2.640E-56  Pyrococcus furiosus
  8qev-assembly1_A  TM=9.665E-01  e=1.314E-34  Arabidopsis thaliana
  7nnf-assembly2_D  TM=9.399E-01  e=1.970E-35  Mycobacterium tuberculosis H37Rv
  8qev-assembly1_C  TM=9.648E-01  e=4.243E-34  Arabidopsis thaliana
  7np0-assembly1_A  TM=9.382E-01  e=1.643E-34  Mycobacterium tuberculosis H37Rv